Protein AF-A0A2P4P1C6-F1 (afdb_monomer)

pLDDT: mean 88.28, std 13.47, range [25.55, 98.44]

Nearest PDB structures (foldseek):
  7ukz-assembly1_A  TM=7.924E-01  e=8.702E-09  Homo sapiens
  4i5m-assembly1_A  TM=7.969E-01  e=3.117E-07  Homo sapiens
  7ukz-assembly6_F  TM=7.467E-01  e=5.208E-08  Homo sapiens
  2owb-assembly1_A  TM=7.518E-01  e=1.524E-07  Homo sapiens
  5xqx-assembly1_A  TM=7.537E-01  e=1.384E-06  Homo sapiens

Radius of gyration: 19.71 Å; Cα contacts (8 Å, |Δi|>4): 456; chains: 1; bounding box: 53×49×55 Å

Mean predicted aligned error: 6.24 Å

Foldseek 3Di:
DDDPPDPDLLRCQLVVDDDWDQDPPPRDTASRPADRLVLQLVQVVVCLVVDDQVDPLQSVLLNVLSNSFRFQQLRADAQECVQWAPWAFDDDDDPKTKIKTKRAFAGFDHQDSVVSDTHHPGIDMWMKIWQDPPVPDDPLSVVQQSLQSNQVSSDVLAWGFNYWYADPVPRIIITITHDFDDFQVVVCVVCVPPDDPVNVVQLVVSVVSQQVSLVVVQKDQLADDRRQFTDDPHTHGYDSSVIDHNPDQDPDRDYDVVPDDPCVVVSND

InterPro domains:
  IPR000719 Protein kinase domain [PF00069] (124-267)
  IPR000719 Protein kinase domain [PS50011] (84-269)
  IPR000719 Protein kinase domain [SM00220] (84-269)
  IPR011009 Protein kinase-like domain superfamily [SSF56112] (75-268)

Secondary structure (DSSP, 8-state):
-PPP-PPPHHHHHHTT-S--EE-TTT--EE--SSS-HHHHHHHHHHHTTS---S-HHHHHHHHHHHHT--SGGG--EE--GGGEEEEEEEEEETTEEEEEEEESS--EEEEETTTTEEEE--SEEEEEEE----TTS-THHHHHHHHHHHHTTT-TTBPPEEEEEE-TTT--EEEEEE--SEEHHHHHHHHTTT--HHHHHHHHHHHHHHHHHHHHTTEE-S---TTSEEESSSEEE---TT-EETTS--SS--S-GGGS-HHHHTT--

Organism: Rhizophagus irregularis (strain DAOM 181602 / DAOM 197198 / MUCL 43194) (NCBI:txid747089)

Sequence (269 aa):
MTKPLGLTCFCKVTFNKGTKRICENCNQECLATTYCEICVRNYLKAKFSNWTSGNVIIDNLIQECQMKTIVPYLIPEWISYNNLQNIKYLTKGGFSEIYTADWTNGNFIEWDSEGQQLKRFGSHYVVLKRLENVENANQNWIEEAKSHLNISNKWTEIVQCYGITQNPSNGDYMLVMNKLDIDLRKYLQQNHNQLTWKERIQITVYIIEALSSIHNENAIHRDLHSGNILFKTRFSISDLGFCGPADKPLKSIYGNLPYIAPEVIVGKE

Solvent-accessible surface area (backbone atoms only — not comparable to full-atom values): 15270 Å² total; per-residue (Å²): 136,83,75,80,81,69,75,50,54,64,56,19,48,75,67,76,45,79,77,65,43,72,36,91,88,76,72,43,77,28,50,38,79,87,48,47,47,63,60,53,35,52,53,51,61,75,43,56,87,77,59,77,81,89,40,70,70,60,43,51,52,41,51,56,43,36,69,64,38,63,51,51,62,38,45,43,39,81,44,62,50,88,44,49,38,83,72,39,84,71,51,72,56,93,85,28,49,32,28,36,28,38,29,53,56,44,55,40,57,42,64,40,78,88,78,70,40,76,40,58,70,32,66,43,68,31,28,33,40,40,42,63,76,58,93,85,64,76,71,58,51,57,46,21,50,49,42,35,45,55,48,19,32,72,34,83,35,26,55,40,32,52,26,40,30,47,44,87,90,78,65,43,41,25,41,35,25,67,61,65,75,45,32,45,51,58,50,46,69,76,36,61,95,72,64,48,71,67,56,55,51,50,54,51,49,36,53,50,53,26,51,51,54,43,44,74,70,49,30,39,52,64,49,79,47,48,79,33,28,34,28,76,92,57,58,23,43,44,74,39,71,62,34,39,56,69,86,61,79,74,95,63,90,70,55,57,73,97,67,56,55,70,51,56,78,71,68,70,117

Structure (mmCIF, N/CA/C/O backbone):
data_AF-A0A2P4P1C6-F1
#
_entry.id   AF-A0A2P4P1C6-F1
#
loop_
_atom_site.group_PDB
_atom_site.id
_atom_site.type_symbol
_atom_site.label_atom_id
_atom_site.label_alt_id
_atom_site.label_comp_id
_atom_site.label_asym_id
_atom_site.label_entity_id
_atom_site.label_seq_id
_atom_site.pdbx_PDB_ins_code
_atom_site.Cartn_x
_atom_site.Cartn_y
_atom_site.Cartn_z
_atom_site.occupancy
_atom_site.B_iso_or_equiv
_atom_site.auth_seq_id
_atom_site.auth_comp_id
_atom_site.auth_asym_id
_atom_site.auth_atom_id
_atom_site.pdbx_PDB_model_num
ATOM 1 N N . MET A 1 1 ? 25.733 26.441 9.808 1.00 31.39 1 MET A N 1
ATOM 2 C CA . MET A 1 1 ? 24.989 26.662 8.549 1.00 31.39 1 MET A CA 1
ATOM 3 C C . MET A 1 1 ? 24.705 25.309 7.920 1.00 31.39 1 MET A C 1
ATOM 5 O O . MET A 1 1 ? 25.575 24.732 7.281 1.00 31.39 1 MET A O 1
ATOM 9 N N . THR A 1 2 ? 23.533 24.747 8.189 1.00 30.84 2 THR A N 1
ATOM 10 C CA . THR A 1 2 ? 23.059 23.510 7.563 1.00 30.84 2 THR A CA 1
ATOM 11 C C . THR A 1 2 ? 22.609 23.831 6.138 1.00 30.84 2 THR A C 1
ATOM 13 O O . THR A 1 2 ? 21.755 24.689 5.928 1.00 30.84 2 THR A O 1
ATOM 16 N N . LYS A 1 3 ? 23.238 23.189 5.146 1.00 25.55 3 LYS A N 1
ATOM 17 C CA . LYS A 1 3 ? 22.810 23.243 3.740 1.00 25.55 3 LYS A CA 1
ATOM 18 C C . LYS A 1 3 ? 21.346 22.778 3.638 1.00 25.55 3 LYS A C 1
ATOM 20 O O . LYS A 1 3 ? 20.970 21.873 4.386 1.00 25.55 3 LYS A O 1
ATOM 25 N N . PRO A 1 4 ? 20.530 23.358 2.739 1.00 35.62 4 PRO A N 1
ATOM 26 C CA . PRO A 1 4 ? 19.144 22.940 2.572 1.00 35.62 4 PRO A CA 1
ATOM 27 C C . PRO A 1 4 ? 19.117 21.453 2.207 1.00 35.62 4 PRO A C 1
ATOM 29 O O . PRO A 1 4 ? 19.830 21.028 1.294 1.00 35.62 4 PRO A O 1
ATOM 32 N N . LEU A 1 5 ? 18.339 20.664 2.956 1.00 36.28 5 LEU A N 1
ATOM 33 C CA . LEU A 1 5 ? 18.081 19.264 2.638 1.00 36.28 5 LEU A CA 1
ATOM 34 C C . LEU A 1 5 ? 17.570 19.197 1.198 1.00 36.28 5 LEU A C 1
ATOM 36 O O . LEU A 1 5 ? 16.476 19.671 0.894 1.00 36.28 5 LEU A O 1
ATOM 40 N N . GLY A 1 6 ? 18.385 18.644 0.300 1.00 37.53 6 GLY A N 1
ATOM 41 C CA . GLY A 1 6 ? 17.933 18.305 -1.039 1.00 37.53 6 GLY A CA 1
ATOM 42 C C . GLY A 1 6 ? 16.703 17.409 -0.933 1.00 37.53 6 GLY A C 1
ATOM 43 O O . GLY A 1 6 ? 16.668 16.516 -0.085 1.00 37.53 6 GLY A O 1
ATOM 44 N N . LEU A 1 7 ? 15.694 17.651 -1.778 1.00 50.75 7 LEU A N 1
ATOM 45 C CA . LEU A 1 7 ? 14.554 16.744 -1.891 1.00 50.75 7 LEU A CA 1
ATOM 46 C C . LEU A 1 7 ? 15.092 15.321 -2.076 1.00 50.75 7 LEU A C 1
ATOM 48 O O . LEU A 1 7 ? 15.893 15.066 -2.986 1.00 50.75 7 LEU A O 1
ATOM 52 N N . THR A 1 8 ? 14.663 14.411 -1.203 1.00 63.22 8 THR A N 1
ATOM 53 C CA . THR A 1 8 ? 14.950 12.983 -1.338 1.00 63.22 8 THR A CA 1
ATOM 54 C C . THR A 1 8 ? 14.488 12.510 -2.722 1.00 63.22 8 THR A C 1
ATOM 56 O O . THR A 1 8 ? 13.577 13.088 -3.320 1.00 63.22 8 THR A O 1
ATOM 59 N N . CYS A 1 9 ? 15.134 11.472 -3.267 1.00 66.25 9 CYS A N 1
ATOM 60 C CA . CYS A 1 9 ? 14.821 10.918 -4.595 1.00 66.25 9 CYS A CA 1
ATOM 61 C C . CYS A 1 9 ? 13.310 10.665 -4.776 1.00 66.25 9 CYS A C 1
ATOM 63 O O . CYS A 1 9 ? 12.751 10.976 -5.824 1.00 66.25 9 CYS A O 1
ATOM 65 N N . PHE A 1 10 ? 12.649 10.205 -3.708 1.00 76.19 10 PHE A N 1
ATOM 66 C CA . PHE A 1 10 ? 11.201 10.038 -3.631 1.00 76.19 10 PHE A CA 1
ATOM 67 C C . PHE A 1 10 ? 10.442 11.347 -3.904 1.00 76.19 10 PHE A C 1
ATOM 69 O O . PHE A 1 10 ? 9.701 11.425 -4.879 1.00 76.19 10 PHE A O 1
ATOM 76 N N . CYS A 1 11 ? 10.693 12.411 -3.132 1.00 77.81 11 CYS A N 1
ATOM 77 C CA . CYS A 1 11 ? 9.985 13.685 -3.293 1.00 77.81 11 CYS A CA 1
ATOM 78 C C . CYS A 1 11 ? 10.174 14.302 -4.690 1.00 77.81 11 CYS A C 1
ATOM 80 O O . CYS A 1 11 ? 9.257 14.940 -5.205 1.00 77.81 11 CYS A O 1
ATOM 82 N N . LYS A 1 12 ? 11.338 14.111 -5.328 1.00 83.62 12 LYS A N 1
ATOM 83 C CA . LYS A 1 12 ? 11.577 14.624 -6.687 1.00 83.62 12 LYS A CA 1
ATOM 84 C C . LYS A 1 12 ? 10.606 14.034 -7.703 1.00 83.62 12 LYS A C 1
ATOM 86 O O . LYS A 1 12 ? 9.985 14.779 -8.458 1.00 83.62 12 LYS A O 1
ATOM 91 N N . VAL A 1 13 ? 10.475 12.708 -7.702 1.00 86.12 13 VAL A N 1
ATOM 92 C CA . VAL A 1 13 ? 9.616 11.985 -8.646 1.00 86.12 13 VAL A CA 1
ATOM 93 C C . VAL A 1 13 ? 8.142 12.217 -8.302 1.00 86.12 13 VAL A C 1
ATOM 95 O O . VAL A 1 13 ? 7.366 12.534 -9.199 1.00 86.12 13 VAL A O 1
ATOM 98 N N . THR A 1 14 ? 7.765 12.166 -7.017 1.00 85.88 14 THR A N 1
ATOM 99 C CA . THR A 1 14 ? 6.374 12.369 -6.567 1.00 85.88 14 THR A CA 1
ATOM 100 C C . THR A 1 14 ? 5.820 13.738 -6.963 1.00 85.88 14 THR A C 1
ATOM 102 O O . THR A 1 14 ? 4.690 13.830 -7.436 1.00 85.88 14 THR A O 1
ATOM 105 N N . PHE A 1 15 ? 6.608 14.806 -6.803 1.00 87.12 15 PHE A N 1
ATOM 106 C CA . PHE A 1 15 ? 6.169 16.174 -7.105 1.00 87.12 15 PHE A CA 1
ATOM 107 C C . PHE A 1 15 ? 6.596 16.671 -8.488 1.00 87.12 15 PHE A C 1
ATOM 109 O O . PHE A 1 15 ? 6.361 17.839 -8.797 1.00 87.12 15 PHE A O 1
ATOM 116 N N . ASN A 1 16 ? 7.235 15.821 -9.302 1.00 88.38 16 ASN A N 1
ATOM 117 C CA . ASN A 1 16 ? 7.819 16.188 -10.595 1.00 88.38 16 ASN A CA 1
ATOM 118 C C . ASN A 1 16 ? 8.708 17.452 -10.501 1.00 88.38 16 ASN A C 1
ATOM 120 O O . ASN A 1 16 ? 8.597 18.381 -11.303 1.00 88.38 16 ASN A O 1
ATOM 124 N N . LYS A 1 17 ? 9.553 17.524 -9.461 1.00 89.12 17 LYS A N 1
ATOM 125 C CA . LYS A 1 17 ? 10.388 18.692 -9.128 1.00 89.12 17 LYS A CA 1
ATOM 126 C C . LYS A 1 17 ? 11.860 18.314 -9.009 1.00 89.12 17 LYS A C 1
ATOM 128 O O . LYS A 1 17 ? 12.216 17.335 -8.359 1.00 89.12 17 LYS A O 1
ATOM 133 N N . GLY A 1 18 ? 12.726 19.169 -9.546 1.00 89.00 18 GLY A N 1
ATOM 134 C CA . GLY A 1 18 ? 14.181 19.043 -9.456 1.00 89.00 18 GLY A CA 1
ATOM 135 C C . GLY A 1 18 ? 14.853 18.841 -10.813 1.00 89.00 18 GLY A C 1
ATOM 136 O O . GLY A 1 18 ? 14.207 18.855 -11.857 1.00 89.00 18 GLY A O 1
ATOM 137 N N . THR A 1 19 ? 16.175 18.687 -10.787 1.00 90.62 19 THR A N 1
ATOM 138 C CA . THR A 1 19 ? 16.989 18.491 -11.991 1.00 90.62 19 THR A CA 1
ATOM 139 C C . THR A 1 19 ? 16.798 17.084 -12.543 1.00 90.62 19 THR A C 1
ATOM 141 O O . THR A 1 19 ? 17.032 16.105 -11.830 1.00 90.62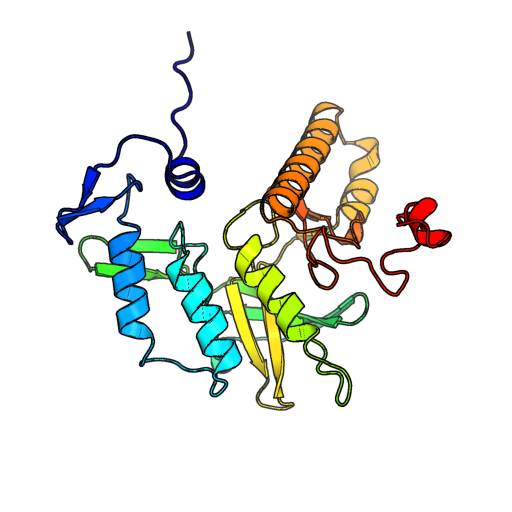 19 THR A O 1
ATOM 144 N N . LYS A 1 20 ? 16.401 16.998 -13.813 1.00 93.69 20 LYS A N 1
ATOM 145 C CA . LYS A 1 20 ? 16.373 15.750 -14.577 1.00 93.69 20 LYS A CA 1
ATOM 146 C C . LYS A 1 20 ? 17.780 15.367 -15.036 1.00 93.69 20 LYS A C 1
ATOM 148 O O . LYS A 1 20 ? 18.642 16.229 -15.197 1.00 93.69 20 LYS A O 1
ATOM 153 N N . ARG A 1 21 ? 17.999 14.080 -15.282 1.00 94.19 21 ARG A N 1
ATOM 154 C CA . ARG A 1 21 ? 19.220 13.535 -15.893 1.00 94.19 21 ARG A CA 1
ATOM 155 C C . ARG A 1 21 ? 18.854 12.637 -17.067 1.00 94.19 21 ARG A C 1
ATOM 157 O O . ARG A 1 21 ? 17.750 12.106 -17.098 1.00 94.19 21 ARG A O 1
ATOM 164 N N . ILE A 1 22 ? 19.783 12.417 -17.987 1.00 96.62 22 ILE A N 1
ATOM 165 C CA . ILE A 1 22 ? 19.611 11.404 -19.031 1.00 96.62 22 ILE A CA 1
ATOM 166 C C . ILE A 1 22 ? 19.976 10.039 -18.449 1.00 96.62 22 ILE A C 1
ATOM 168 O O . ILE A 1 22 ? 21.016 9.884 -17.807 1.00 96.62 22 ILE A O 1
ATOM 172 N N . CYS A 1 23 ? 19.099 9.055 -18.617 1.00 95.12 23 CYS A N 1
ATOM 173 C CA . CYS A 1 23 ? 19.397 7.680 -18.251 1.00 95.12 23 CYS A CA 1
ATOM 174 C C . CYS A 1 23 ? 20.270 7.021 -19.322 1.00 95.12 23 CYS A C 1
ATOM 176 O O . CYS A 1 23 ? 19.885 6.987 -20.482 1.00 95.12 23 CYS A O 1
ATOM 178 N N . GLU A 1 24 ? 21.385 6.421 -18.918 1.00 93.88 24 GLU A N 1
ATOM 179 C CA . GLU A 1 24 ? 22.325 5.734 -19.819 1.00 93.88 24 GLU A CA 1
ATOM 180 C C . GLU A 1 24 ? 21.737 4.474 -20.479 1.00 93.88 24 GLU A C 1
ATOM 182 O O . GLU A 1 24 ? 22.186 4.065 -21.542 1.00 93.88 24 GLU A O 1
ATOM 187 N N . ASN A 1 25 ? 20.704 3.872 -19.877 1.00 94.06 25 ASN A N 1
ATOM 188 C CA . ASN A 1 25 ? 20.100 2.635 -20.379 1.00 94.06 25 ASN A CA 1
ATOM 189 C C . ASN A 1 25 ? 19.010 2.878 -21.428 1.00 94.06 25 ASN A C 1
ATOM 191 O O . ASN A 1 25 ? 18.879 2.110 -22.375 1.00 94.06 25 ASN A O 1
ATOM 195 N N . CYS A 1 26 ? 18.188 3.917 -21.248 1.00 95.12 26 CYS A N 1
ATOM 196 C CA . CYS A 1 26 ? 17.055 4.191 -22.138 1.00 95.12 26 CYS A CA 1
ATOM 197 C C . CYS A 1 26 ? 17.164 5.515 -22.901 1.00 95.12 26 CYS A C 1
ATOM 199 O O . CYS A 1 26 ? 16.299 5.797 -23.726 1.00 95.12 26 CYS A O 1
ATOM 201 N N . ASN A 1 27 ? 18.194 6.324 -22.632 1.00 95.81 27 ASN A N 1
ATOM 202 C CA . ASN A 1 27 ? 18.429 7.648 -23.215 1.00 95.81 27 ASN A CA 1
ATOM 203 C C . ASN A 1 27 ? 17.269 8.644 -23.034 1.00 95.81 27 ASN A C 1
ATOM 205 O O . ASN A 1 27 ? 17.154 9.610 -23.785 1.00 95.81 27 ASN A O 1
ATOM 209 N N . GLN A 1 28 ? 16.413 8.432 -22.030 1.00 96.31 28 GLN A N 1
ATOM 210 C CA . GLN A 1 28 ? 15.318 9.341 -21.686 1.00 96.31 28 GLN A CA 1
ATOM 211 C C . GLN A 1 28 ? 15.657 10.167 -20.445 1.00 96.31 28 GLN A C 1
ATOM 213 O O . GLN A 1 28 ? 16.433 9.740 -19.585 1.00 96.31 28 GLN A O 1
ATOM 218 N N . GLU A 1 29 ? 15.049 11.349 -20.344 1.00 95.88 29 GLU A N 1
ATOM 219 C CA . GLU A 1 29 ? 15.135 12.173 -19.143 1.00 95.88 29 GLU A CA 1
ATOM 220 C C . GLU A 1 29 ? 14.383 11.526 -17.977 1.00 95.88 29 GLU A C 1
ATOM 222 O O . GLU A 1 29 ? 13.185 11.273 -18.076 1.00 95.88 29 GLU A O 1
ATOM 227 N N . CYS A 1 30 ? 15.056 11.334 -16.848 1.00 93.50 30 CYS A N 1
ATOM 228 C CA . CYS A 1 30 ? 14.458 10.819 -15.623 1.00 93.50 30 CYS A CA 1
ATOM 229 C C . CYS A 1 30 ? 14.798 11.701 -14.412 1.00 93.50 30 CYS A C 1
ATOM 231 O O . CYS A 1 30 ? 15.819 12.396 -14.382 1.00 93.50 30 CYS A O 1
ATOM 233 N N . LEU A 1 31 ? 13.918 11.704 -13.412 1.00 93.69 31 LEU A N 1
ATOM 234 C CA . LEU A 1 31 ? 14.057 12.480 -12.176 1.00 93.69 31 LEU A CA 1
ATOM 235 C C . LEU A 1 31 ? 14.735 11.690 -11.059 1.00 93.69 31 LEU A C 1
ATOM 237 O O . LEU A 1 31 ? 15.382 12.288 -10.192 1.00 93.69 31 LEU A O 1
ATOM 241 N N . ALA A 1 32 ? 14.583 10.364 -11.052 1.00 90.38 32 ALA A N 1
ATOM 242 C CA . ALA A 1 32 ? 15.185 9.539 -10.023 1.00 90.38 32 ALA A CA 1
ATOM 243 C C . ALA A 1 32 ? 16.718 9.586 -10.112 1.00 90.38 32 ALA A C 1
ATOM 245 O O . ALA A 1 32 ? 17.320 9.397 -11.172 1.00 90.38 32 ALA A O 1
ATOM 246 N N . THR A 1 33 ? 17.373 9.833 -8.975 1.00 87.50 33 THR A N 1
ATOM 247 C CA . THR A 1 33 ? 18.838 9.929 -8.903 1.00 87.50 33 THR A CA 1
ATOM 248 C C . THR A 1 33 ? 19.501 8.549 -8.991 1.00 87.50 33 THR A C 1
ATOM 250 O O . THR A 1 33 ? 20.506 8.406 -9.674 1.00 87.50 33 THR A O 1
ATOM 253 N N . THR A 1 34 ? 18.954 7.541 -8.300 1.00 87.31 34 THR A N 1
ATOM 254 C CA . THR A 1 34 ? 19.606 6.232 -8.072 1.00 87.31 34 THR A CA 1
ATOM 255 C C . THR A 1 34 ? 19.091 5.096 -8.958 1.00 87.31 34 THR A C 1
ATOM 257 O O . THR A 1 34 ? 19.681 4.025 -8.990 1.00 87.31 34 THR A O 1
ATOM 260 N N . TYR A 1 35 ? 17.994 5.312 -9.677 1.00 91.75 35 TYR A N 1
ATOM 261 C CA . TYR A 1 35 ? 17.433 4.396 -10.673 1.00 91.75 35 TYR A CA 1
ATOM 262 C C . TYR A 1 35 ? 16.770 5.229 -11.772 1.00 91.75 35 TYR A C 1
ATOM 264 O O . TYR A 1 35 ? 16.815 6.459 -11.721 1.00 91.75 35 TYR A O 1
ATOM 272 N N . CYS A 1 36 ? 16.180 4.587 -12.777 1.00 93.69 36 CYS A N 1
ATOM 273 C CA . CYS A 1 36 ? 15.380 5.262 -13.792 1.00 93.69 36 CYS A CA 1
ATOM 274 C C . CYS A 1 36 ? 13.929 4.791 -13.696 1.00 93.69 36 CYS A C 1
ATOM 276 O O . CYS A 1 36 ? 13.636 3.632 -13.994 1.00 93.69 36 CYS A O 1
ATOM 278 N N . GLU A 1 37 ? 13.015 5.681 -13.306 1.00 93.88 37 GLU A N 1
ATOM 279 C CA . GLU A 1 37 ? 11.585 5.372 -13.212 1.00 93.88 37 GLU A CA 1
ATOM 280 C C . GLU A 1 37 ? 10.989 4.945 -14.564 1.00 93.88 37 GLU A C 1
ATOM 282 O O . GLU A 1 37 ? 10.050 4.154 -14.611 1.00 93.88 37 GLU A O 1
ATOM 287 N N . ILE A 1 38 ? 11.579 5.397 -15.674 1.00 94.75 38 ILE A N 1
ATOM 288 C CA . ILE A 1 38 ? 11.179 5.005 -17.028 1.00 94.75 38 ILE A CA 1
ATOM 289 C C . ILE A 1 38 ? 11.610 3.566 -17.328 1.00 94.75 38 ILE A C 1
ATOM 291 O O . ILE A 1 38 ? 10.788 2.780 -17.796 1.00 94.75 38 ILE A O 1
ATOM 295 N N . CYS A 1 39 ? 12.859 3.184 -17.028 1.00 96.25 39 CYS A N 1
ATOM 296 C CA . CYS A 1 39 ? 13.311 1.798 -17.204 1.00 96.25 39 CYS A CA 1
ATOM 297 C C . CYS A 1 39 ? 12.470 0.827 -16.371 1.00 96.25 39 CYS A C 1
ATOM 299 O O . CYS A 1 39 ? 12.062 -0.211 -16.883 1.00 96.25 39 CYS A O 1
ATOM 301 N N . VAL A 1 40 ? 12.145 1.198 -15.128 1.00 96.69 40 VAL A N 1
ATOM 302 C CA . VAL A 1 40 ? 11.267 0.404 -14.256 1.00 96.69 40 VAL A CA 1
ATOM 303 C C . VAL A 1 40 ? 9.891 0.201 -14.898 1.00 96.69 40 VAL A C 1
ATOM 305 O O . VAL A 1 40 ? 9.427 -0.931 -15.003 1.00 96.69 40 VAL A O 1
ATOM 308 N N . ARG A 1 41 ? 9.243 1.266 -15.388 1.00 96.19 41 ARG A N 1
ATOM 309 C CA . ARG A 1 41 ? 7.933 1.157 -16.058 1.00 96.19 41 ARG A CA 1
ATOM 310 C C . ARG A 1 41 ? 8.003 0.338 -17.346 1.00 96.19 41 ARG A C 1
ATOM 312 O O . ARG A 1 41 ? 7.108 -0.463 -17.600 1.00 96.19 41 ARG A O 1
ATOM 319 N N . ASN A 1 42 ? 9.066 0.489 -18.135 1.00 96.19 42 ASN A N 1
ATOM 320 C CA . ASN A 1 42 ? 9.276 -0.305 -19.347 1.00 96.19 42 ASN A CA 1
ATOM 321 C C . ASN A 1 42 ? 9.461 -1.794 -19.024 1.00 96.19 42 ASN A C 1
ATOM 323 O O . ASN A 1 42 ? 8.865 -2.638 -19.693 1.00 96.19 42 ASN A O 1
ATOM 327 N N . TYR A 1 43 ? 10.225 -2.110 -17.974 1.00 96.44 43 TYR A N 1
ATOM 328 C CA . TYR A 1 43 ? 10.365 -3.471 -17.464 1.00 96.44 43 TYR A CA 1
ATOM 329 C C . TYR A 1 43 ? 9.006 -4.051 -17.065 1.00 96.44 43 TYR A C 1
ATOM 331 O O . TYR A 1 43 ? 8.655 -5.139 -17.514 1.00 96.44 43 TYR A O 1
ATOM 339 N N . LEU A 1 44 ? 8.214 -3.313 -16.279 1.00 96.81 44 LEU A N 1
ATOM 340 C CA . LEU A 1 44 ? 6.881 -3.751 -15.856 1.00 96.81 44 LEU A CA 1
ATOM 341 C C . LEU A 1 44 ? 5.969 -3.994 -17.062 1.00 96.81 44 LEU A C 1
ATOM 343 O O . LEU A 1 44 ? 5.388 -5.071 -17.175 1.00 96.81 44 LEU A O 1
ATOM 347 N N . LYS A 1 45 ? 5.926 -3.054 -18.012 1.00 96.31 45 LYS A N 1
ATOM 348 C CA . LYS A 1 45 ? 5.123 -3.159 -19.237 1.00 96.31 45 LYS A CA 1
ATOM 349 C C . LYS A 1 45 ? 5.467 -4.404 -20.057 1.00 96.31 45 LYS A C 1
ATOM 351 O O . LYS A 1 45 ? 4.569 -5.080 -20.549 1.00 96.31 45 LYS A O 1
ATOM 356 N N . ALA A 1 46 ? 6.750 -4.754 -20.159 1.00 95.69 46 ALA A N 1
ATOM 357 C CA . ALA A 1 46 ? 7.194 -5.975 -20.835 1.00 95.69 46 ALA A CA 1
ATOM 358 C C . ALA A 1 46 ? 6.783 -7.269 -20.101 1.00 95.69 46 ALA A C 1
ATOM 360 O O . ALA A 1 46 ? 6.841 -8.353 -20.679 1.00 95.69 46 ALA A O 1
ATOM 361 N N . LYS A 1 47 ? 6.381 -7.180 -18.827 1.00 94.25 47 LYS A N 1
ATOM 362 C CA . LYS A 1 47 ? 5.911 -8.310 -18.018 1.00 94.25 47 LYS A CA 1
ATOM 363 C C . LYS A 1 47 ? 4.388 -8.421 -17.944 1.00 94.25 47 LYS A C 1
ATOM 365 O O . LYS A 1 47 ? 3.925 -9.424 -17.409 1.00 94.25 47 LYS A O 1
ATOM 370 N N . PHE A 1 48 ? 3.618 -7.475 -18.491 1.00 94.12 48 PHE A N 1
ATOM 371 C CA . PHE A 1 48 ? 2.147 -7.497 -18.416 1.00 94.12 48 PHE A CA 1
ATOM 372 C C . PHE A 1 48 ? 1.527 -8.759 -19.028 1.00 94.12 48 PHE A C 1
ATOM 374 O O . PHE A 1 48 ? 0.501 -9.218 -18.552 1.00 94.12 48 PHE A O 1
ATOM 381 N N . SER A 1 49 ? 2.158 -9.362 -20.039 1.00 90.00 49 SER A N 1
ATOM 382 C CA . SER A 1 49 ? 1.696 -10.625 -20.633 1.00 90.00 49 SER A CA 1
ATOM 383 C C . SER A 1 49 ? 2.071 -11.875 -19.829 1.00 90.00 49 SER A C 1
ATOM 385 O O . SER A 1 49 ? 1.586 -12.958 -20.137 1.00 90.00 49 SER A O 1
ATOM 387 N N . ASN A 1 50 ? 2.969 -11.762 -18.844 1.00 88.56 50 ASN A N 1
ATOM 388 C CA . ASN A 1 50 ? 3.548 -12.917 -18.144 1.00 88.56 50 ASN A CA 1
ATOM 389 C C . ASN A 1 50 ? 2.774 -13.314 -16.883 1.00 88.56 50 ASN A C 1
ATOM 391 O O . ASN A 1 50 ? 3.058 -14.356 -16.297 1.00 88.56 50 ASN A O 1
ATOM 395 N N . TRP A 1 51 ? 1.834 -12.485 -16.439 1.00 87.75 51 TRP A N 1
ATOM 396 C CA . TRP A 1 51 ? 0.944 -12.785 -15.329 1.00 87.75 51 TRP A CA 1
ATOM 397 C C . TRP A 1 51 ? -0.431 -12.179 -15.608 1.00 87.75 51 TRP A C 1
ATOM 399 O O . TRP A 1 51 ? -0.546 -11.160 -16.280 1.00 87.75 51 TRP A O 1
ATOM 409 N N . THR A 1 52 ? -1.476 -12.812 -15.091 1.00 90.69 52 THR A N 1
ATOM 410 C CA . THR A 1 52 ? -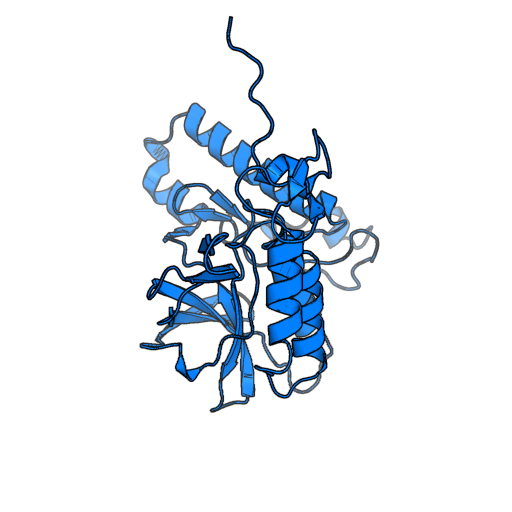2.853 -12.309 -15.137 1.00 90.69 52 THR A CA 1
ATOM 411 C C . THR A 1 52 ? -3.598 -12.850 -13.925 1.00 90.69 52 THR A C 1
ATOM 413 O O . THR A 1 52 ? -3.319 -13.959 -13.457 1.00 90.69 52 THR A O 1
ATOM 416 N N . SER A 1 53 ? -4.535 -12.062 -13.407 1.00 91.50 53 SER A N 1
ATOM 417 C CA . SER A 1 53 ? -5.505 -12.511 -12.409 1.00 91.50 53 SER A CA 1
ATOM 418 C C . SER A 1 53 ? -6.650 -13.332 -13.008 1.00 91.50 53 SER A C 1
ATOM 420 O O . SER A 1 53 ? -7.473 -13.863 -12.269 1.00 91.50 53 SER A O 1
ATOM 422 N N . GLY A 1 54 ? -6.750 -13.403 -14.340 1.00 91.50 54 GLY A N 1
ATOM 423 C CA . GLY A 1 54 ? -7.935 -13.895 -15.043 1.00 91.50 54 GLY A CA 1
ATOM 424 C C . GLY A 1 54 ? -9.106 -12.902 -15.035 1.00 91.50 54 GLY A C 1
ATOM 425 O O . GLY A 1 54 ? -10.149 -13.189 -15.619 1.00 91.50 54 GLY A O 1
ATOM 426 N N . ASN A 1 55 ? -8.949 -11.729 -14.409 1.00 91.56 55 ASN A N 1
ATOM 427 C CA . ASN A 1 55 ? -9.951 -10.672 -14.346 1.00 91.56 55 ASN A CA 1
ATOM 428 C C . ASN A 1 55 ? -9.401 -9.376 -14.959 1.00 91.56 55 ASN A C 1
ATOM 430 O O . ASN A 1 55 ? -8.560 -8.694 -14.373 1.00 91.56 55 ASN A O 1
ATOM 434 N N . VAL A 1 56 ? -9.940 -8.998 -16.121 1.00 92.62 56 VAL A N 1
ATOM 435 C CA . VAL A 1 56 ? -9.493 -7.821 -16.883 1.00 92.62 56 VAL A CA 1
ATOM 436 C C . VAL A 1 56 ? -9.582 -6.512 -16.090 1.00 92.62 56 VAL A C 1
ATOM 438 O O . VAL A 1 56 ? -8.753 -5.629 -16.276 1.00 92.62 56 VAL A O 1
ATOM 441 N N . ILE A 1 57 ? -10.550 -6.377 -15.177 1.00 91.38 57 ILE A N 1
ATOM 442 C CA . ILE A 1 57 ? -10.707 -5.165 -14.360 1.00 91.38 57 ILE A CA 1
ATOM 443 C C . ILE A 1 57 ? -9.540 -5.042 -13.375 1.00 91.38 57 ILE A C 1
ATOM 445 O O . ILE A 1 57 ? -8.993 -3.955 -13.196 1.00 91.38 57 ILE A O 1
ATOM 449 N N . ILE A 1 58 ? -9.143 -6.158 -12.762 1.00 92.19 58 ILE A N 1
ATOM 450 C CA . ILE A 1 58 ? -8.044 -6.206 -11.792 1.00 92.19 58 ILE A CA 1
ATOM 451 C C . ILE A 1 58 ? -6.698 -6.052 -12.486 1.00 92.19 58 ILE A C 1
ATOM 453 O O . ILE A 1 58 ? -5.860 -5.278 -12.023 1.00 92.19 58 ILE A O 1
ATOM 457 N N . ASP A 1 59 ? -6.519 -6.718 -13.623 1.00 94.88 59 ASP A N 1
ATOM 458 C CA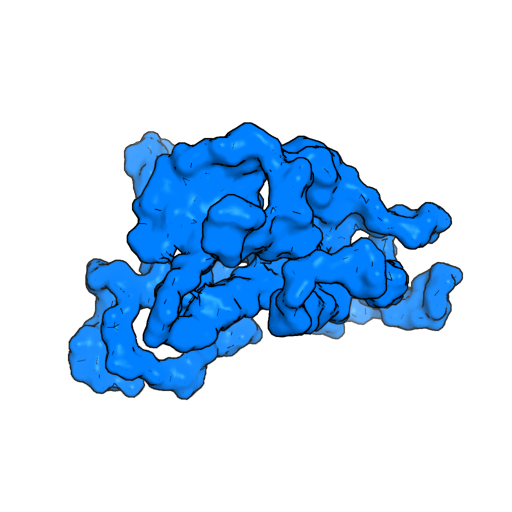 . ASP A 1 59 ? -5.304 -6.590 -14.421 1.00 94.88 59 ASP A CA 1
ATOM 459 C C . ASP A 1 59 ? -5.104 -5.139 -14.875 1.00 94.88 59 ASP A C 1
ATOM 461 O O . ASP A 1 59 ? -4.027 -4.581 -14.665 1.00 94.88 59 ASP A O 1
ATOM 465 N N . ASN A 1 60 ? -6.152 -4.491 -15.399 1.00 94.75 60 ASN A N 1
ATOM 466 C CA . ASN A 1 60 ? -6.096 -3.084 -15.797 1.00 94.75 60 ASN A CA 1
ATOM 467 C C . ASN A 1 60 ? -5.772 -2.169 -14.611 1.00 94.75 60 ASN A C 1
ATOM 469 O O . ASN A 1 60 ? -4.903 -1.308 -14.729 1.00 94.75 60 ASN A O 1
ATOM 473 N N . LEU A 1 61 ? -6.415 -2.377 -13.456 1.00 93.62 61 LEU A N 1
ATOM 474 C CA . LEU A 1 61 ? -6.149 -1.589 -12.251 1.00 93.62 61 LEU A CA 1
ATOM 475 C C . LEU A 1 61 ? -4.676 -1.676 -11.828 1.00 93.62 61 LEU A C 1
ATOM 477 O O . LEU A 1 61 ? -4.026 -0.655 -11.606 1.00 93.62 61 LEU A O 1
ATOM 481 N N . ILE A 1 62 ? -4.131 -2.889 -11.737 1.00 95.69 62 ILE A N 1
ATOM 482 C CA . ILE A 1 62 ? -2.740 -3.091 -11.322 1.00 95.69 62 ILE A CA 1
ATOM 483 C C . ILE A 1 62 ? -1.784 -2.488 -12.357 1.00 95.69 62 ILE A C 1
ATOM 485 O O . ILE A 1 62 ? -0.857 -1.776 -11.974 1.00 95.69 62 ILE A O 1
ATOM 489 N N . GLN A 1 63 ? -2.018 -2.709 -13.655 1.00 96.06 63 GLN A N 1
ATOM 490 C CA . GLN A 1 63 ? -1.195 -2.141 -14.728 1.00 96.06 63 GLN A CA 1
ATOM 491 C C . GLN A 1 63 ? -1.200 -0.606 -14.701 1.00 96.06 63 GLN A C 1
ATOM 493 O O . GLN A 1 63 ? -0.139 0.013 -14.801 1.00 96.06 63 GLN A O 1
ATOM 498 N N . GLU A 1 64 ? -2.357 0.028 -14.497 1.00 95.00 64 GLU A N 1
ATOM 499 C CA . GLU A 1 64 ? -2.461 1.483 -14.346 1.00 95.00 64 GLU A CA 1
ATOM 500 C C . GLU A 1 64 ? -1.636 2.001 -13.162 1.00 95.00 64 GLU A C 1
ATOM 502 O O . GLU A 1 64 ? -0.911 2.993 -13.301 1.00 95.00 64 GLU A O 1
ATOM 507 N N . CYS A 1 65 ? -1.702 1.334 -12.006 1.00 94.06 65 CYS A N 1
ATOM 508 C CA . CYS A 1 65 ? -0.896 1.702 -10.843 1.00 94.06 65 CYS A CA 1
ATOM 509 C C . CYS A 1 65 ? 0.606 1.494 -11.105 1.00 94.06 65 CYS A C 1
ATOM 511 O O . CYS A 1 65 ? 1.416 2.364 -10.783 1.00 94.06 65 CYS A O 1
ATOM 513 N N . GLN A 1 66 ? 0.988 0.391 -11.755 1.00 95.62 66 GLN A N 1
ATOM 514 C CA . GLN A 1 66 ? 2.374 0.108 -12.141 1.00 95.62 66 GLN A CA 1
ATOM 515 C C . GLN A 1 66 ? 2.941 1.176 -13.088 1.00 95.62 66 GLN A C 1
ATOM 517 O O . GLN A 1 66 ? 4.088 1.592 -12.929 1.00 95.62 66 GLN A O 1
ATOM 522 N N . MET A 1 67 ? 2.135 1.700 -14.017 1.00 94.81 67 MET A N 1
ATOM 523 C CA . MET A 1 67 ? 2.554 2.780 -14.919 1.00 94.81 67 MET A CA 1
ATOM 524 C C . MET A 1 67 ? 2.732 4.134 -14.221 1.00 94.81 67 MET A C 1
ATOM 526 O O . MET A 1 67 ? 3.470 4.987 -14.717 1.00 94.81 67 MET A O 1
ATOM 530 N N . LYS A 1 68 ? 2.102 4.327 -13.060 1.00 91.12 68 LYS A N 1
ATOM 531 C CA . LYS A 1 68 ? 2.259 5.517 -12.211 1.00 91.12 68 LYS A CA 1
ATOM 532 C C . LYS A 1 68 ? 3.339 5.345 -11.145 1.00 91.12 68 LYS A C 1
ATOM 534 O O . LYS A 1 68 ? 3.584 6.289 -10.398 1.00 91.12 68 LYS A O 1
ATOM 539 N N . THR A 1 69 ? 3.994 4.180 -11.075 1.00 88.25 69 THR A N 1
ATOM 540 C CA . THR A 1 69 ? 4.944 3.892 -10.000 1.00 88.25 69 THR A CA 1
ATOM 541 C C . THR A 1 69 ? 6.052 4.934 -9.940 1.00 88.25 69 THR A C 1
ATOM 543 O O . THR A 1 69 ? 6.577 5.396 -10.966 1.00 88.25 69 THR A O 1
ATOM 546 N N . ILE A 1 70 ? 6.370 5.314 -8.709 1.00 87.50 70 ILE A N 1
ATOM 547 C CA . ILE A 1 70 ? 7.393 6.299 -8.399 1.00 87.50 70 ILE A CA 1
ATOM 548 C C . ILE A 1 70 ? 8.679 5.566 -8.059 1.00 87.50 70 ILE A C 1
ATOM 550 O O . ILE A 1 70 ? 9.681 5.849 -8.686 1.00 87.50 70 ILE A O 1
ATOM 554 N N . VAL A 1 71 ? 8.642 4.589 -7.150 1.00 90.81 71 VAL A N 1
ATOM 555 C CA . VAL A 1 71 ? 9.813 3.863 -6.631 1.00 90.81 71 VAL A CA 1
ATOM 556 C C . VAL A 1 71 ? 9.575 2.348 -6.649 1.00 90.81 71 VAL A C 1
ATOM 558 O O . VAL A 1 71 ? 8.432 1.920 -6.483 1.00 90.81 71 VAL A O 1
ATOM 561 N N . PRO A 1 72 ? 10.634 1.519 -6.774 1.00 93.38 72 PRO A N 1
ATOM 562 C CA . PRO A 1 72 ? 10.502 0.062 -6.845 1.00 93.38 72 PRO A CA 1
ATOM 563 C C . PRO A 1 72 ? 9.673 -0.558 -5.718 1.00 93.38 72 PRO A C 1
ATOM 565 O O . PRO A 1 72 ? 8.796 -1.376 -5.971 1.00 93.38 72 PRO A O 1
ATOM 568 N N . TYR A 1 73 ? 9.901 -0.130 -4.477 1.00 92.88 73 TYR A N 1
ATOM 569 C CA . TYR A 1 73 ? 9.235 -0.730 -3.327 1.00 92.88 73 TYR A CA 1
ATOM 570 C C . TYR A 1 73 ? 7.769 -0.362 -3.161 1.00 92.88 73 TYR A C 1
ATOM 572 O O . TYR A 1 73 ? 7.154 -0.932 -2.277 1.00 92.88 73 TYR A O 1
ATOM 580 N N . LEU A 1 74 ? 7.205 0.524 -3.988 1.00 93.38 74 LEU A N 1
ATOM 581 C CA . LEU A 1 74 ? 5.773 0.844 -4.004 1.00 93.38 74 LEU A CA 1
ATOM 582 C C . LEU A 1 74 ? 5.046 0.245 -5.216 1.00 93.38 74 LEU A C 1
ATOM 584 O O . LEU A 1 74 ? 3.908 0.598 -5.481 1.00 93.38 74 LEU A O 1
ATOM 588 N N . ILE A 1 75 ? 5.681 -0.629 -5.996 1.00 95.75 75 ILE A N 1
ATOM 589 C CA . ILE A 1 75 ? 5.030 -1.259 -7.149 1.00 95.75 75 ILE A CA 1
ATOM 590 C C . ILE A 1 75 ? 3.986 -2.270 -6.645 1.00 95.75 75 ILE A C 1
ATOM 592 O O . ILE A 1 75 ? 4.384 -3.247 -6.007 1.00 95.75 75 ILE A O 1
ATOM 596 N N . PRO A 1 76 ? 2.686 -2.092 -6.950 1.00 95.88 76 PRO A N 1
ATOM 597 C CA . PRO A 1 76 ? 1.698 -3.112 -6.650 1.00 95.88 76 PRO A CA 1
ATOM 598 C C . PRO A 1 76 ? 1.736 -4.251 -7.664 1.00 95.88 76 PRO A C 1
ATOM 600 O O . PRO A 1 76 ? 2.100 -4.058 -8.827 1.00 95.88 76 PRO A O 1
ATOM 603 N N . GLU A 1 77 ? 1.304 -5.431 -7.238 1.00 95.81 77 GLU A N 1
ATOM 604 C CA . GLU A 1 77 ? 1.336 -6.644 -8.050 1.00 95.81 77 GLU A CA 1
ATOM 605 C C . GLU A 1 77 ? 0.036 -7.448 -7.943 1.00 95.81 77 GLU A C 1
ATOM 607 O O . GLU A 1 77 ? -0.710 -7.361 -6.966 1.00 95.81 77 GLU A O 1
ATOM 612 N N . TRP A 1 78 ? -0.214 -8.297 -8.938 1.00 96.94 78 TRP A N 1
ATOM 613 C CA . TRP A 1 78 ? -1.049 -9.467 -8.708 1.00 96.94 78 TRP A CA 1
ATOM 614 C C . TRP A 1 78 ? -0.206 -10.507 -7.985 1.00 96.94 78 TRP A C 1
ATOM 616 O O . TRP A 1 78 ? 0.832 -10.948 -8.488 1.00 96.94 78 TRP A O 1
ATOM 626 N N . ILE A 1 79 ? -0.646 -10.902 -6.799 1.00 97.25 79 ILE A N 1
ATOM 627 C CA . ILE A 1 79 ? 0.086 -11.830 -5.950 1.00 97.25 79 ILE A CA 1
ATOM 628 C C . ILE A 1 79 ? -0.622 -13.174 -6.033 1.00 97.25 79 ILE A C 1
ATOM 630 O O . ILE A 1 79 ? -1.699 -13.363 -5.468 1.00 97.25 79 ILE A O 1
ATOM 634 N N . SER A 1 80 ? -0.005 -14.121 -6.743 1.00 96.00 80 SER A N 1
ATOM 635 C CA . SER A 1 80 ? -0.497 -15.500 -6.788 1.00 96.00 80 SER A CA 1
ATOM 636 C C . SER A 1 80 ? -0.672 -16.036 -5.371 1.00 96.00 80 SER A C 1
ATOM 638 O O . SER A 1 80 ? 0.270 -15.998 -4.575 1.00 96.00 80 SER A O 1
ATOM 640 N N . TYR A 1 81 ? -1.862 -16.560 -5.076 1.00 97.00 81 TYR A N 1
ATOM 641 C CA . TYR A 1 81 ? -2.206 -17.090 -3.758 1.00 97.00 81 TYR A CA 1
ATOM 642 C C . TYR A 1 81 ? -1.249 -18.206 -3.312 1.00 97.00 81 TYR A C 1
ATOM 644 O O . TYR A 1 81 ? -0.951 -18.330 -2.132 1.00 97.00 81 TYR A O 1
ATOM 652 N N . ASN A 1 82 ? -0.661 -18.947 -4.258 1.00 96.00 82 ASN A N 1
ATOM 653 C CA . ASN A 1 82 ? 0.328 -19.996 -3.978 1.00 96.00 82 ASN A CA 1
ATOM 654 C C . ASN A 1 82 ? 1.646 -19.464 -3.383 1.00 96.00 82 ASN A C 1
ATOM 656 O O . ASN A 1 82 ? 2.413 -20.233 -2.809 1.00 96.00 82 ASN A O 1
ATOM 660 N N . ASN A 1 83 ? 1.924 -18.162 -3.516 1.00 97.12 83 ASN A N 1
ATOM 661 C CA . ASN A 1 83 ? 3.076 -17.523 -2.877 1.00 97.12 83 ASN A CA 1
ATOM 662 C C . ASN A 1 83 ? 2.785 -17.100 -1.426 1.00 97.12 83 ASN A C 1
ATOM 664 O O . ASN A 1 83 ? 3.679 -16.568 -0.770 1.00 97.12 83 ASN A O 1
ATOM 668 N N . LEU A 1 84 ? 1.553 -17.289 -0.940 1.00 98.38 84 LEU A N 1
ATOM 669 C CA . LEU A 1 84 ? 1.131 -16.978 0.422 1.00 98.38 84 LEU A CA 1
ATOM 670 C C . LEU A 1 84 ? 1.039 -18.277 1.226 1.00 98.38 84 LEU A C 1
ATOM 672 O O . LEU A 1 84 ? 0.244 -19.165 0.927 1.00 98.38 84 LEU A O 1
ATOM 676 N N . GLN A 1 85 ? 1.868 -18.391 2.256 1.00 97.88 85 GLN A N 1
ATOM 677 C CA . GLN A 1 85 ? 1.958 -19.562 3.123 1.00 97.88 85 GLN A CA 1
ATOM 678 C C . GLN A 1 85 ? 1.481 -19.233 4.537 1.00 97.88 85 GLN A C 1
ATOM 680 O O . GLN A 1 85 ? 1.355 -18.067 4.912 1.00 97.88 85 GLN A O 1
ATOM 685 N N . ASN A 1 86 ? 1.214 -20.273 5.331 1.00 97.62 86 ASN A N 1
ATOM 686 C CA . ASN A 1 86 ? 0.861 -20.150 6.750 1.00 97.62 86 ASN A CA 1
ATOM 687 C C . ASN A 1 86 ? -0.292 -19.166 7.018 1.00 97.62 86 ASN A C 1
ATOM 689 O O . ASN A 1 86 ? -0.272 -18.431 8.007 1.00 97.62 86 ASN A O 1
ATOM 693 N N . ILE A 1 87 ? -1.296 -19.160 6.134 1.00 98.12 87 ILE A N 1
ATOM 694 C CA . ILE A 1 87 ? -2.432 -18.242 6.216 1.00 98.12 87 ILE A CA 1
ATOM 695 C C . ILE A 1 87 ? -3.249 -18.554 7.474 1.00 98.12 87 ILE A C 1
ATOM 697 O O . ILE A 1 87 ? -3.711 -19.679 7.667 1.00 98.12 87 ILE A O 1
ATOM 701 N N . LYS A 1 88 ? -3.424 -17.556 8.341 1.00 97.94 88 LYS A N 1
ATOM 702 C CA . LYS A 1 88 ? -4.139 -17.680 9.621 1.00 97.94 88 LYS A CA 1
ATOM 703 C C . LYS A 1 88 ? -5.124 -16.539 9.790 1.00 97.94 88 LYS A C 1
ATOM 705 O O . LYS A 1 88 ? -4.766 -15.386 9.566 1.00 97.94 88 LYS A O 1
ATOM 710 N N . TYR A 1 89 ? -6.342 -16.857 10.216 1.00 96.69 89 TYR A N 1
ATOM 711 C CA . TYR A 1 89 ? -7.318 -15.848 10.622 1.00 96.69 89 TYR A CA 1
ATOM 712 C C . TYR A 1 89 ? -6.785 -15.054 11.820 1.00 96.69 89 TYR A C 1
ATOM 714 O O . TYR A 1 89 ? -6.293 -15.642 12.784 1.00 96.69 89 TYR A O 1
ATOM 722 N N . LEU A 1 90 ? -6.879 -13.727 11.745 1.00 94.06 90 LEU A N 1
ATOM 723 C CA . LEU A 1 90 ? -6.448 -12.815 12.799 1.00 94.06 90 LEU A CA 1
ATOM 724 C C . LEU A 1 90 ? -7.651 -12.230 13.541 1.00 94.06 90 LEU A C 1
ATOM 726 O O . LEU A 1 90 ? -7.714 -12.304 14.765 1.00 94.06 90 LEU A O 1
ATOM 730 N N . THR A 1 91 ? -8.578 -11.608 12.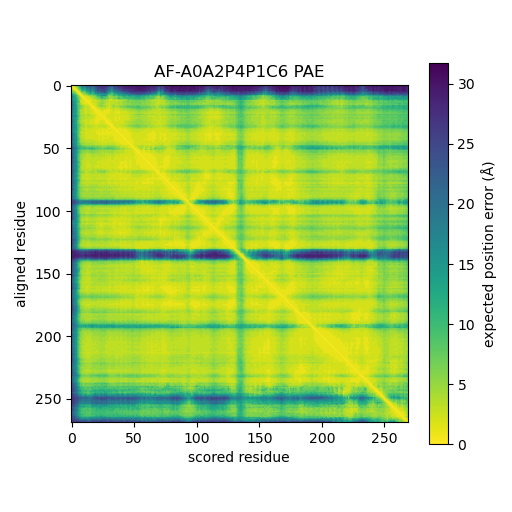811 1.00 92.31 91 THR A N 1
ATOM 731 C CA . THR A 1 91 ? -9.756 -10.940 13.380 1.00 92.31 91 THR A CA 1
ATOM 732 C C . THR A 1 91 ? -10.758 -10.567 12.285 1.00 92.31 91 THR A C 1
ATOM 734 O O . THR A 1 91 ? -10.435 -10.620 11.101 1.00 92.31 91 THR A O 1
ATOM 737 N N . LYS A 1 92 ? -11.946 -10.107 12.680 1.00 86.25 92 LYS A N 1
ATOM 738 C CA . LYS A 1 92 ? -12.882 -9.381 11.821 1.00 86.25 92 LYS A CA 1
ATOM 739 C C . LYS A 1 92 ? -12.898 -7.919 12.267 1.00 86.25 92 LYS A C 1
ATOM 741 O O . LYS A 1 92 ? -13.220 -7.631 13.419 1.00 86.25 92 LYS A O 1
ATOM 746 N N . GLY A 1 93 ? -12.478 -7.012 11.388 1.00 69.12 93 GLY A N 1
ATOM 747 C CA . GLY A 1 93 ? -12.499 -5.565 11.614 1.00 69.12 93 GLY A CA 1
ATOM 748 C C . GLY A 1 93 ? -13.580 -4.937 10.745 1.00 69.12 93 GLY A C 1
ATOM 749 O O . GLY A 1 93 ? -13.567 -5.140 9.535 1.00 69.12 93 GLY A O 1
ATOM 750 N N . GLY A 1 94 ? -14.540 -4.229 11.347 1.00 71.62 94 GLY A N 1
ATOM 751 C CA . GLY A 1 94 ? -15.697 -3.704 10.615 1.00 71.62 94 GLY A CA 1
ATOM 752 C C . GLY A 1 94 ? -16.396 -4.798 9.793 1.00 71.62 94 GLY A C 1
ATOM 753 O O . GLY A 1 94 ? -16.831 -5.814 10.341 1.00 71.62 94 GLY A O 1
ATOM 754 N N . PHE A 1 95 ? -16.441 -4.595 8.475 1.00 71.69 95 PHE A N 1
ATOM 755 C CA . PHE A 1 95 ? -17.020 -5.504 7.478 1.00 71.69 95 PHE A CA 1
ATOM 756 C C . PHE A 1 95 ? -15.946 -6.288 6.705 1.00 71.69 95 PHE A C 1
ATOM 758 O O . PHE A 1 95 ? -16.069 -6.520 5.510 1.00 71.69 95 PHE A O 1
ATOM 765 N N . SER A 1 96 ? -14.811 -6.626 7.318 1.00 85.50 96 SER A N 1
ATOM 766 C CA . SER A 1 96 ? -13.766 -7.380 6.616 1.00 85.50 96 SER A CA 1
ATOM 767 C C . SER A 1 96 ? -13.057 -8.365 7.529 1.00 85.50 96 SER A C 1
ATOM 769 O O . SER A 1 96 ? -12.688 -8.061 8.666 1.00 85.50 96 SER A O 1
ATOM 771 N N . GLU A 1 97 ? -12.845 -9.570 7.013 1.00 92.00 97 GLU A N 1
ATOM 772 C CA . GLU A 1 97 ? -12.021 -10.586 7.659 1.00 92.00 97 GLU A CA 1
ATOM 773 C C . GLU A 1 97 ? -10.546 -10.319 7.361 1.00 92.00 97 GLU A C 1
ATOM 775 O O . GLU A 1 97 ? -10.152 -10.071 6.218 1.00 92.00 97 GLU A O 1
ATOM 780 N N . ILE A 1 98 ? -9.728 -10.367 8.406 1.00 94.00 98 ILE A N 1
ATOM 781 C CA . ILE A 1 98 ? -8.298 -10.097 8.355 1.00 94.00 98 ILE A CA 1
ATOM 782 C C . ILE A 1 98 ? -7.542 -11.382 8.661 1.00 94.00 98 ILE A C 1
ATOM 784 O O . ILE A 1 98 ? -7.808 -12.056 9.659 1.00 94.00 98 ILE A O 1
ATOM 788 N N . TYR A 1 99 ? -6.552 -11.682 7.832 1.00 97.12 99 TYR A N 1
ATOM 789 C CA . TYR A 1 99 ? -5.666 -12.827 7.975 1.00 97.12 99 TYR A CA 1
ATOM 790 C C . TYR A 1 99 ? -4.209 -12.365 7.972 1.00 97.12 99 TYR A C 1
ATOM 792 O O . TYR A 1 99 ? -3.883 -11.258 7.549 1.00 97.12 99 TYR A O 1
ATOM 800 N N . THR A 1 100 ? -3.312 -13.227 8.424 1.00 98.06 100 THR A N 1
ATOM 801 C CA . THR A 1 100 ? -1.857 -13.062 8.301 1.00 98.06 100 THR A CA 1
ATOM 802 C C . THR A 1 100 ? -1.300 -14.158 7.411 1.00 98.06 100 THR A C 1
ATOM 804 O O . THR A 1 100 ? -1.828 -15.268 7.457 1.00 98.06 100 THR A O 1
ATOM 807 N N . ALA A 1 101 ? -0.234 -13.880 6.663 1.00 98.44 101 ALA A N 1
ATOM 808 C CA . ALA A 1 101 ? 0.444 -14.868 5.825 1.00 98.44 101 ALA A CA 1
ATOM 809 C C . ALA A 1 101 ? 1.947 -14.576 5.693 1.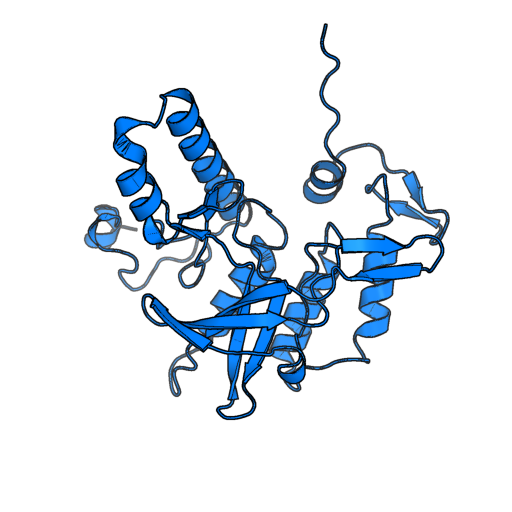00 98.44 101 ALA A C 1
ATOM 811 O O . ALA A 1 101 ? 2.382 -13.440 5.893 1.00 98.44 101 ALA A O 1
ATOM 812 N N . ASP A 1 102 ? 2.713 -15.590 5.298 1.00 98.38 102 ASP A N 1
ATOM 813 C CA . ASP A 1 102 ? 4.090 -15.457 4.821 1.00 98.38 102 ASP A CA 1
ATOM 814 C C . ASP A 1 102 ? 4.082 -15.325 3.297 1.00 98.38 102 ASP A C 1
ATOM 816 O O . ASP A 1 102 ? 3.667 -16.247 2.595 1.00 98.38 102 ASP A O 1
ATOM 820 N N . TRP A 1 103 ? 4.534 -14.191 2.764 1.00 98.31 103 TRP A N 1
ATOM 821 C CA . TRP A 1 103 ? 4.676 -14.004 1.323 1.00 98.31 103 TRP A CA 1
ATOM 822 C C . TRP A 1 103 ? 6.097 -14.344 0.880 1.00 98.31 103 TRP A C 1
ATOM 824 O O . TRP A 1 103 ? 7.017 -13.569 1.122 1.00 98.31 103 TRP A O 1
ATOM 834 N N . THR A 1 104 ? 6.270 -15.477 0.196 1.00 97.31 104 THR A N 1
ATOM 835 C CA . THR A 1 104 ? 7.580 -16.100 -0.081 1.00 97.31 104 THR A CA 1
ATOM 836 C C . THR A 1 104 ? 8.515 -15.263 -0.954 1.00 97.31 104 THR A C 1
ATOM 838 O O . THR A 1 104 ? 9.723 -15.232 -0.720 1.00 97.31 104 THR A O 1
ATOM 841 N N . ASN A 1 105 ? 7.969 -14.573 -1.956 1.00 94.19 105 ASN A N 1
ATOM 842 C CA . ASN A 1 105 ? 8.755 -13.768 -2.893 1.00 94.19 105 ASN A CA 1
ATOM 843 C C . ASN A 1 105 ? 9.012 -12.351 -2.368 1.00 94.19 105 ASN A C 1
ATOM 845 O O . ASN A 1 105 ? 10.035 -11.753 -2.698 1.00 94.19 105 ASN A O 1
ATOM 849 N N . GLY A 1 106 ? 8.082 -11.817 -1.573 1.00 96.31 106 GLY A N 1
ATOM 850 C CA . GLY A 1 106 ? 8.091 -10.433 -1.117 1.00 96.31 106 GLY A CA 1
ATOM 851 C C . GLY A 1 106 ? 7.960 -9.390 -2.229 1.00 96.31 106 GLY A C 1
ATOM 852 O O . GLY A 1 106 ? 7.951 -9.695 -3.427 1.00 96.31 106 GLY A O 1
ATOM 853 N N . ASN A 1 107 ? 7.894 -8.127 -1.812 1.00 95.94 107 ASN A N 1
ATOM 854 C CA . ASN A 1 107 ? 7.796 -6.980 -2.705 1.00 95.94 107 ASN A CA 1
ATOM 855 C C . ASN A 1 107 ? 9.137 -6.687 -3.384 1.00 95.94 107 ASN A C 1
ATOM 857 O O . ASN A 1 107 ? 10.205 -7.111 -2.932 1.00 95.94 107 ASN A O 1
ATOM 861 N N . PHE A 1 108 ? 9.090 -5.905 -4.459 1.00 96.38 108 PHE A N 1
ATOM 862 C CA . PHE A 1 108 ? 10.292 -5.315 -5.038 1.00 96.38 108 PHE A CA 1
ATOM 863 C C . PHE A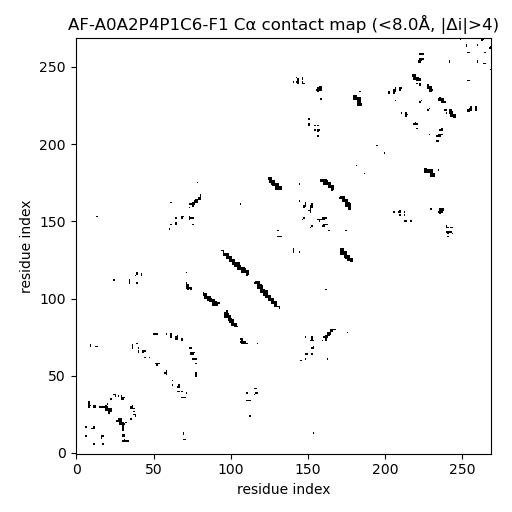 1 108 ? 10.952 -4.336 -4.064 1.00 96.38 108 PHE A C 1
ATOM 865 O O . PHE A 1 108 ? 10.271 -3.704 -3.264 1.00 96.38 108 PHE A O 1
ATOM 872 N N . ILE A 1 109 ? 12.273 -4.197 -4.125 1.00 94.69 109 ILE A N 1
ATOM 873 C CA . ILE A 1 109 ? 13.030 -3.293 -3.241 1.00 94.69 109 ILE A CA 1
ATOM 874 C C . ILE A 1 109 ? 13.891 -2.305 -4.009 1.00 94.69 109 ILE A C 1
ATOM 876 O O . ILE A 1 109 ? 13.964 -1.133 -3.645 1.00 94.69 109 ILE A O 1
ATOM 880 N N . GLU A 1 110 ? 14.495 -2.754 -5.104 1.00 94.62 110 GLU A N 1
ATOM 881 C CA . GLU A 1 110 ? 15.419 -1.949 -5.886 1.00 94.62 110 GLU A CA 1
ATOM 882 C C . GLU A 1 110 ? 15.380 -2.320 -7.364 1.00 94.62 110 GLU A C 1
ATOM 884 O O . GLU A 1 110 ? 14.974 -3.418 -7.753 1.00 94.62 110 GLU A O 1
ATOM 889 N N . TRP A 1 111 ? 15.812 -1.365 -8.180 1.00 95.69 111 TRP A N 1
ATOM 890 C CA . TRP A 1 111 ? 16.064 -1.552 -9.598 1.00 95.69 111 TRP A CA 1
ATOM 891 C C . TRP A 1 111 ? 17.555 -1.810 -9.810 1.00 95.69 111 TRP A C 1
ATOM 893 O O . TRP A 1 111 ? 18.384 -0.945 -9.522 1.00 95.69 111 TRP A O 1
ATOM 903 N N . ASP A 1 112 ? 17.881 -2.988 -10.328 1.00 94.88 112 ASP A N 1
ATOM 904 C CA . ASP A 1 112 ? 19.218 -3.348 -10.777 1.00 94.88 112 ASP A CA 1
ATOM 905 C C . ASP A 1 112 ? 19.465 -2.738 -12.160 1.00 94.88 112 ASP A C 1
ATOM 907 O O . ASP A 1 112 ? 18.908 -3.188 -13.163 1.00 94.88 112 ASP A O 1
ATOM 911 N N . SER A 1 113 ? 20.278 -1.681 -12.210 1.00 90.94 113 SER A N 1
ATOM 912 C CA . SER A 1 113 ? 20.566 -0.983 -13.466 1.00 90.94 113 SER A CA 1
ATOM 913 C C . SER A 1 113 ? 21.490 -1.774 -14.389 1.00 90.94 113 SER A C 1
ATOM 915 O O . SER A 1 113 ? 21.405 -1.580 -15.596 1.00 90.94 113 SER A O 1
ATOM 917 N N . GLU A 1 114 ? 22.330 -2.665 -13.864 1.00 90.81 114 GLU A N 1
ATOM 918 C CA . GLU A 1 114 ? 23.210 -3.503 -14.686 1.00 90.81 114 GLU A CA 1
ATOM 919 C C . GLU A 1 114 ? 22.423 -4.685 -15.254 1.00 90.81 114 GLU A C 1
ATOM 921 O O . GLU A 1 114 ? 22.416 -4.917 -16.461 1.00 90.81 114 GLU A O 1
ATOM 926 N N . GLY A 1 115 ? 21.678 -5.382 -14.390 1.00 94.12 115 GLY A N 1
ATOM 927 C CA . GLY A 1 115 ? 20.846 -6.522 -14.777 1.00 94.12 115 GLY A CA 1
ATOM 928 C C . GLY A 1 115 ? 19.525 -6.159 -15.468 1.00 94.12 115 GLY A C 1
ATOM 929 O O . GLY A 1 115 ? 18.821 -7.057 -15.925 1.00 94.12 115 GLY A O 1
ATOM 930 N N . GLN A 1 116 ? 19.159 -4.871 -15.522 1.00 94.00 116 GLN A N 1
ATOM 931 C CA . GLN A 1 116 ? 17.874 -4.370 -16.038 1.00 94.00 116 GLN A CA 1
ATOM 932 C C . GLN A 1 116 ? 16.660 -5.110 -15.443 1.00 94.00 116 GLN A C 1
ATOM 934 O O . GLN A 1 116 ? 15.727 -5.497 -16.154 1.00 94.00 116 GLN A O 1
ATOM 939 N N . GLN A 1 117 ? 16.671 -5.329 -14.127 1.00 96.12 117 GLN A N 1
ATOM 940 C CA . GLN A 1 117 ? 15.645 -6.114 -13.440 1.00 96.12 117 GLN A CA 1
ATOM 941 C C . GLN A 1 117 ? 15.314 -5.573 -12.050 1.00 96.12 117 GLN A C 1
ATOM 943 O O . GLN A 1 117 ? 16.114 -4.901 -11.406 1.00 96.12 117 GLN A O 1
ATOM 948 N N . LEU A 1 118 ? 14.117 -5.891 -11.559 1.00 96.69 118 LEU A N 1
ATOM 949 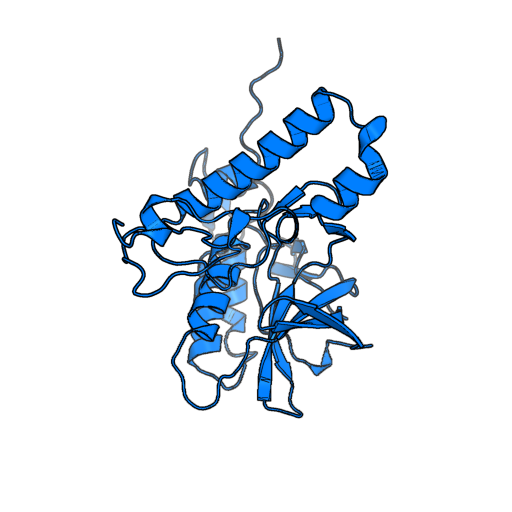C CA . LEU A 1 118 ? 13.730 -5.581 -10.186 1.00 96.69 118 LEU A CA 1
ATOM 950 C C . LEU A 1 118 ? 14.210 -6.680 -9.237 1.00 96.69 118 LEU A C 1
ATOM 952 O O . LEU A 1 118 ? 13.941 -7.861 -9.468 1.00 96.69 118 LEU A O 1
ATOM 956 N N . LYS A 1 119 ? 14.860 -6.291 -8.138 1.00 96.75 119 LYS A N 1
ATOM 957 C CA . LYS A 1 119 ? 15.194 -7.218 -7.051 1.00 96.75 119 LYS A CA 1
ATOM 958 C C . LYS A 1 119 ? 14.068 -7.268 -6.031 1.00 96.75 119 LYS A C 1
ATOM 960 O O . LYS A 1 119 ? 13.417 -6.255 -5.759 1.00 96.75 119 LYS A O 1
ATOM 965 N N . ARG A 1 120 ? 13.850 -8.450 -5.460 1.00 96.31 120 ARG A N 1
ATOM 966 C CA . ARG A 1 120 ? 12.822 -8.697 -4.446 1.00 96.31 120 ARG A CA 1
ATOM 967 C C . ARG A 1 120 ? 13.416 -8.755 -3.047 1.00 96.31 120 ARG A C 1
ATOM 969 O O . ARG A 1 120 ? 14.561 -9.158 -2.877 1.00 96.31 120 ARG A O 1
ATOM 976 N N . PHE A 1 121 ? 12.608 -8.375 -2.061 1.00 95.31 121 PHE A N 1
ATOM 977 C CA . PHE A 1 121 ? 12.959 -8.465 -0.646 1.00 95.31 121 PHE A CA 1
ATOM 978 C C . PHE A 1 121 ? 13.150 -9.916 -0.185 1.00 95.31 121 PHE A C 1
ATOM 980 O O . PHE A 1 121 ? 13.973 -10.185 0.684 1.00 95.31 121 PHE A O 1
ATOM 987 N N . GLY A 1 122 ? 12.396 -10.848 -0.776 1.00 95.81 122 GLY A N 1
ATOM 988 C CA . GLY A 1 122 ? 12.264 -12.208 -0.271 1.00 95.81 122 GLY A CA 1
ATOM 989 C C . GLY A 1 122 ? 11.164 -12.329 0.785 1.00 95.81 122 GLY A C 1
ATOM 990 O O . GLY A 1 122 ? 10.341 -11.426 0.971 1.00 95.81 122 GLY A O 1
ATOM 991 N N . SER A 1 123 ? 11.143 -13.481 1.452 1.00 96.38 123 SER A N 1
ATOM 992 C CA . SER A 1 123 ? 10.031 -13.890 2.309 1.00 96.38 123 SER A CA 1
ATOM 993 C C . SER A 1 123 ? 9.775 -12.919 3.462 1.00 96.38 123 SER A C 1
ATOM 995 O O . SER A 1 123 ? 10.691 -12.621 4.230 1.00 96.38 123 SER A O 1
ATOM 997 N N . HIS A 1 124 ? 8.530 -12.463 3.631 1.00 95.56 124 HIS A N 1
ATOM 998 C CA . HIS A 1 124 ? 8.140 -11.645 4.784 1.00 95.56 124 HIS A CA 1
ATOM 999 C C . HIS A 1 124 ? 6.655 -11.760 5.151 1.00 95.56 124 HIS A C 1
ATOM 1001 O O . HIS A 1 124 ? 5.828 -12.219 4.367 1.00 95.56 124 HIS A O 1
ATOM 1007 N N . TYR A 1 125 ? 6.328 -11.304 6.361 1.00 96.88 125 TYR A N 1
ATOM 1008 C CA . TYR A 1 125 ? 4.977 -11.336 6.917 1.00 96.88 125 TYR A CA 1
ATOM 1009 C C . TYR A 1 125 ? 4.081 -10.230 6.355 1.00 96.88 125 TYR A C 1
ATOM 1011 O O . TYR A 1 125 ? 4.415 -9.045 6.438 1.00 96.88 125 TYR A O 1
ATOM 1019 N N . VAL A 1 126 ? 2.892 -10.615 5.898 1.00 98.06 126 VAL A N 1
ATOM 1020 C CA . VAL A 1 126 ? 1.863 -9.717 5.361 1.00 98.06 126 VAL A CA 1
ATOM 1021 C C . VAL A 1 126 ? 0.522 -9.907 6.066 1.00 98.06 126 VAL A C 1
ATOM 1023 O O . VAL A 1 126 ? 0.274 -10.913 6.738 1.00 98.06 126 VAL A O 1
ATOM 1026 N N . VAL A 1 127 ? -0.351 -8.917 5.904 1.00 97.31 127 VAL A N 1
ATOM 1027 C CA . VAL A 1 127 ? -1.766 -8.985 6.276 1.00 97.31 127 VAL A CA 1
ATOM 1028 C C . VAL A 1 127 ? -2.597 -9.147 5.010 1.00 97.31 127 VAL A C 1
ATOM 1030 O O . VAL A 1 127 ? -2.349 -8.462 4.020 1.00 97.31 127 VAL A O 1
ATOM 1033 N N . LEU A 1 128 ? -3.586 -10.037 5.046 1.00 97.31 128 LEU A N 1
ATOM 1034 C CA . LEU A 1 128 ? -4.587 -10.183 3.997 1.00 97.31 128 LEU A CA 1
ATOM 1035 C C . LEU A 1 128 ? -5.901 -9.594 4.504 1.00 97.31 128 LEU A C 1
ATOM 1037 O O . LEU A 1 128 ? -6.467 -10.106 5.471 1.00 97.31 128 LEU A O 1
ATOM 1041 N N . LYS A 1 129 ? -6.385 -8.530 3.865 1.00 94.56 129 LYS A N 1
ATOM 1042 C CA . LYS A 1 129 ? -7.718 -7.978 4.131 1.00 94.56 129 LYS A CA 1
ATOM 1043 C C . LYS A 1 129 ? -8.673 -8.510 3.074 1.00 94.56 129 LYS A C 1
ATOM 1045 O O . LYS A 1 129 ? -8.499 -8.204 1.896 1.00 94.56 129 LYS A O 1
ATOM 1050 N N . ARG A 1 130 ? -9.656 -9.317 3.479 1.00 92.56 130 ARG A N 1
ATOM 1051 C CA . ARG A 1 130 ? -10.711 -9.786 2.577 1.00 92.56 130 ARG A CA 1
ATOM 1052 C C . ARG A 1 130 ? -11.525 -8.589 2.098 1.00 92.56 130 ARG A C 1
ATOM 1054 O O . ARG A 1 130 ? -12.008 -7.809 2.912 1.00 92.56 130 ARG A O 1
ATOM 1061 N N . LEU A 1 131 ? -11.681 -8.478 0.788 1.00 88.00 131 LEU A N 1
ATOM 1062 C CA . LEU A 1 131 ? -12.600 -7.543 0.163 1.00 88.00 131 LEU A CA 1
ATOM 1063 C C . LEU A 1 131 ? -13.958 -8.251 0.102 1.00 88.00 131 LEU A C 1
ATOM 1065 O O . LEU A 1 131 ? -14.085 -9.255 -0.598 1.00 88.00 131 LEU A O 1
ATOM 1069 N N . GLU A 1 132 ? -14.939 -7.819 0.903 1.00 71.81 132 GLU A N 1
ATOM 1070 C CA . GLU A 1 132 ? -16.241 -8.498 0.961 1.00 71.81 132 GLU A CA 1
ATOM 1071 C C . GLU A 1 132 ? -16.909 -8.493 -0.424 1.00 71.81 132 GLU A C 1
ATOM 1073 O O . GLU A 1 132 ? -17.260 -7.451 -0.982 1.00 71.81 132 GLU A O 1
ATOM 1078 N N . ASN A 1 133 ? -17.094 -9.693 -0.976 1.00 60.50 133 ASN A N 1
ATOM 1079 C CA . ASN A 1 133 ? -17.845 -9.923 -2.197 1.00 60.50 133 ASN A CA 1
ATOM 1080 C C . ASN A 1 133 ? -19.326 -10.002 -1.806 1.00 60.50 133 ASN A C 1
ATOM 1082 O O . ASN A 1 133 ? -19.861 -11.080 -1.561 1.00 60.50 133 ASN A O 1
ATOM 1086 N N . VAL A 1 134 ? -19.978 -8.851 -1.618 1.00 52.38 134 VAL A N 1
ATOM 1087 C CA . VAL A 1 134 ? -21.413 -8.835 -1.311 1.00 52.38 134 VAL A CA 1
ATOM 1088 C C . VAL A 1 134 ? -22.133 -9.319 -2.564 1.00 52.38 134 VAL A C 1
ATOM 1090 O O . VAL A 1 134 ? -22.303 -8.551 -3.510 1.00 52.38 134 VAL A O 1
ATOM 1093 N N . GLU A 1 135 ? -22.537 -10.590 -2.570 1.00 48.12 135 GLU A N 1
ATOM 1094 C CA . GLU A 1 135 ? -23.110 -11.344 -3.696 1.00 48.12 135 GLU A CA 1
ATOM 1095 C C . GLU A 1 135 ? -24.315 -10.689 -4.406 1.00 48.12 135 GLU A C 1
ATOM 1097 O O . GLU A 1 135 ? -24.839 -11.280 -5.339 1.00 48.12 135 GLU A O 1
ATOM 1102 N N . ASN A 1 136 ? -24.756 -9.477 -4.045 1.00 46.84 136 ASN A N 1
ATOM 1103 C CA . ASN A 1 136 ? -25.779 -8.719 -4.774 1.00 46.84 136 ASN A CA 1
ATOM 1104 C C . ASN A 1 136 ? -25.702 -7.176 -4.637 1.00 46.84 136 ASN A C 1
ATOM 1106 O O . ASN A 1 136 ? -26.713 -6.504 -4.846 1.00 46.84 136 ASN A O 1
ATOM 1110 N N . ALA A 1 137 ? -24.551 -6.560 -4.314 1.00 38.94 137 ALA A N 1
ATOM 1111 C CA . ALA A 1 137 ? -24.483 -5.090 -4.218 1.00 38.94 137 ALA A CA 1
ATOM 1112 C C . ALA A 1 137 ? -23.132 -4.459 -4.615 1.00 38.94 137 ALA A C 1
ATOM 1114 O O . ALA A 1 137 ? -22.287 -4.203 -3.767 1.00 38.94 137 ALA A O 1
ATOM 1115 N N . ASN A 1 138 ? -23.042 -4.067 -5.895 1.00 50.84 138 ASN A N 1
ATOM 1116 C CA . ASN A 1 138 ? -22.232 -2.970 -6.455 1.00 50.84 138 ASN A CA 1
ATOM 1117 C C . ASN A 1 138 ? -20.693 -3.031 -6.335 1.00 50.84 138 ASN A C 1
ATOM 1119 O O . ASN A 1 138 ? -20.113 -3.650 -5.457 1.00 50.84 138 ASN A O 1
ATOM 1123 N N . GLN A 1 139 ? -20.016 -2.317 -7.241 1.00 58.44 139 GLN A N 1
ATOM 1124 C CA . GLN A 1 139 ? -18.556 -2.162 -7.396 1.00 58.44 139 GLN A CA 1
ATOM 1125 C C . GLN A 1 139 ? -17.767 -1.632 -6.168 1.00 58.44 139 GLN A C 1
ATOM 1127 O O . GLN A 1 139 ? -16.636 -1.175 -6.318 1.00 58.44 139 GLN A O 1
ATOM 1132 N N . ASN A 1 140 ? -18.307 -1.687 -4.951 1.00 70.88 140 ASN A N 1
ATOM 1133 C CA . ASN A 1 140 ? -17.733 -1.056 -3.760 1.00 70.88 140 ASN A CA 1
ATOM 1134 C C . ASN A 1 140 ? -16.346 -1.608 -3.397 1.00 70.88 140 ASN A C 1
ATOM 1136 O O . ASN A 1 140 ? -15.443 -0.833 -3.093 1.00 70.88 140 ASN A O 1
ATOM 1140 N N . TRP A 1 141 ? -16.130 -2.920 -3.519 1.00 80.50 141 TRP A N 1
ATOM 1141 C CA . TRP A 1 141 ? -14.822 -3.520 -3.240 1.00 80.50 141 TRP A CA 1
ATOM 1142 C C . TRP A 1 141 ? -13.744 -3.121 -4.261 1.00 80.50 141 TRP A C 1
ATOM 1144 O O . TRP A 1 141 ? -12.562 -3.039 -3.927 1.00 80.50 141 TRP A O 1
ATOM 1154 N N . ILE A 1 142 ? -14.142 -2.842 -5.509 1.00 84.12 142 ILE A N 1
ATOM 1155 C CA . ILE A 1 142 ? -13.233 -2.357 -6.555 1.00 84.12 142 ILE A CA 1
ATOM 1156 C C . ILE A 1 142 ? -12.783 -0.937 -6.221 1.00 84.12 142 ILE A C 1
ATOM 1158 O O . ILE A 1 142 ? -11.611 -0.617 -6.398 1.00 84.12 142 ILE A O 1
ATOM 1162 N N . GLU A 1 143 ? -13.689 -0.086 -5.737 1.00 83.31 143 GLU A N 1
ATOM 1163 C CA . GLU A 1 143 ? -13.339 1.273 -5.317 1.00 83.31 143 GLU A CA 1
ATOM 1164 C C . GLU A 1 143 ? -12.417 1.267 -4.092 1.00 83.31 143 GLU A C 1
ATOM 1166 O O . GLU A 1 143 ? -11.434 2.007 -4.069 1.00 83.31 143 GLU A O 1
ATOM 1171 N N . GLU A 1 144 ? -12.635 0.368 -3.131 1.00 86.81 144 GLU A N 1
ATOM 1172 C CA . GLU A 1 144 ? -11.699 0.163 -2.021 1.00 86.81 144 GLU A CA 1
ATOM 1173 C C . GLU A 1 144 ? -10.312 -0.281 -2.517 1.00 86.81 144 GLU A C 1
ATOM 1175 O O . GLU A 1 144 ? -9.293 0.313 -2.147 1.00 86.81 144 GLU A O 1
ATOM 1180 N N . ALA A 1 145 ? -10.258 -1.283 -3.400 1.00 90.50 145 ALA A N 1
ATOM 1181 C CA . ALA A 1 145 ? -9.006 -1.755 -3.980 1.00 90.50 145 ALA A CA 1
ATOM 1182 C C . ALA A 1 145 ? -8.286 -0.646 -4.763 1.00 90.50 145 ALA A C 1
ATOM 1184 O O . ALA A 1 145 ? -7.077 -0.463 -4.614 1.00 90.50 145 ALA A O 1
ATOM 1185 N N . LYS A 1 146 ? -9.024 0.148 -5.548 1.00 90.19 146 LYS A N 1
ATOM 1186 C CA . LYS A 1 146 ? -8.502 1.322 -6.259 1.00 90.19 146 LYS A CA 1
ATOM 1187 C C . LYS A 1 146 ? -7.922 2.356 -5.304 1.00 90.19 146 LYS A C 1
ATOM 1189 O O . LYS A 1 146 ? -6.819 2.841 -5.558 1.00 90.19 146 LYS A O 1
ATOM 1194 N N . SER A 1 147 ? -8.634 2.700 -4.235 1.00 89.00 147 SER A N 1
ATOM 1195 C CA . SER A 1 147 ? -8.178 3.673 -3.237 1.00 89.00 147 SER A CA 1
ATOM 1196 C C . SER A 1 147 ? -6.891 3.202 -2.562 1.00 89.00 147 SER A C 1
ATOM 1198 O O . SER A 1 147 ? -5.908 3.946 -2.518 1.00 89.00 147 SER A O 1
ATOM 1200 N N . HIS A 1 148 ? -6.844 1.941 -2.124 1.00 91.31 148 HIS A N 1
ATOM 1201 C CA . HIS A 1 148 ? -5.638 1.354 -1.542 1.00 91.31 148 HIS A CA 1
ATOM 1202 C C . HIS A 1 148 ? -4.465 1.343 -2.519 1.00 91.31 148 HIS A C 1
ATOM 1204 O O . HIS A 1 148 ? -3.387 1.833 -2.176 1.00 91.31 148 HIS A O 1
ATOM 1210 N N . LEU A 1 149 ? -4.657 0.835 -3.736 1.00 92.94 149 LEU A N 1
ATOM 1211 C CA . LEU A 1 149 ? -3.572 0.708 -4.702 1.00 92.94 149 LEU A CA 1
ATOM 1212 C C . LEU A 1 149 ? -3.061 2.053 -5.224 1.00 92.94 149 LEU A C 1
ATOM 1214 O O . LEU A 1 149 ? -1.864 2.161 -5.459 1.00 92.94 149 LEU A O 1
ATOM 1218 N N . ASN A 1 150 ? -3.911 3.071 -5.387 1.00 90.69 150 ASN A N 1
ATOM 1219 C CA . ASN A 1 150 ? -3.471 4.379 -5.883 1.00 90.69 150 ASN A CA 1
ATOM 1220 C C . ASN A 1 150 ? -2.836 5.246 -4.789 1.00 90.69 150 ASN A C 1
ATOM 1222 O O . ASN A 1 150 ? -1.797 5.857 -5.027 1.00 90.69 150 ASN A O 1
ATOM 1226 N N . ILE A 1 151 ? -3.439 5.304 -3.596 1.00 92.69 151 ILE A N 1
ATOM 1227 C CA . ILE A 1 151 ? -2.995 6.229 -2.545 1.00 92.69 151 ILE A CA 1
ATOM 1228 C C . ILE A 1 151 ? -1.781 5.649 -1.807 1.00 92.69 151 ILE A C 1
ATOM 1230 O O . ILE A 1 151 ? -0.753 6.318 -1.698 1.00 92.69 151 ILE A O 1
ATOM 1234 N N . SER A 1 152 ? -1.848 4.392 -1.350 1.00 92.44 152 SER A N 1
ATOM 1235 C CA . SER A 1 152 ? -0.777 3.809 -0.517 1.00 92.44 152 SER A CA 1
ATOM 1236 C C . SER A 1 152 ? 0.523 3.520 -1.272 1.00 92.44 152 SER A C 1
ATOM 1238 O O . SER A 1 152 ? 1.593 3.477 -0.671 1.00 92.44 152 SER A O 1
ATOM 1240 N N . ASN A 1 153 ? 0.452 3.381 -2.597 1.00 90.62 153 ASN A N 1
ATOM 1241 C CA . ASN A 1 153 ? 1.626 3.186 -3.453 1.00 90.62 153 ASN A CA 1
ATOM 1242 C C . ASN A 1 153 ? 2.179 4.494 -4.037 1.00 90.62 153 ASN A C 1
ATOM 1244 O O . ASN A 1 153 ? 3.129 4.487 -4.821 1.00 90.62 153 ASN A O 1
ATOM 1248 N N . LYS A 1 154 ? 1.606 5.628 -3.631 1.00 91.06 154 LYS A N 1
ATOM 1249 C CA . LYS A 1 154 ? 2.131 6.966 -3.903 1.00 91.06 154 LYS A CA 1
ATOM 1250 C C . LYS A 1 154 ? 2.620 7.650 -2.632 1.00 91.06 154 LYS A C 1
ATOM 1252 O O . LYS A 1 154 ? 3.624 8.353 -2.687 1.00 91.06 154 LYS A O 1
ATOM 1257 N N . TRP A 1 155 ? 1.947 7.412 -1.507 1.00 91.88 155 TRP A N 1
ATOM 1258 C CA . TRP A 1 155 ? 2.211 8.050 -0.220 1.00 91.88 155 TRP A CA 1
ATOM 1259 C C . TRP A 1 155 ? 2.577 7.021 0.833 1.00 91.88 155 TRP A C 1
ATOM 1261 O O . TRP A 1 155 ? 1.798 6.136 1.178 1.00 91.88 155 TRP A O 1
ATOM 1271 N N . THR A 1 156 ? 3.778 7.164 1.374 1.00 89.75 156 THR A N 1
ATOM 1272 C CA . THR A 1 156 ? 4.340 6.204 2.324 1.00 89.75 156 THR A CA 1
ATOM 1273 C C . THR A 1 156 ? 3.692 6.296 3.714 1.00 89.75 156 THR A C 1
ATOM 1275 O O . THR A 1 156 ? 3.876 5.413 4.551 1.00 89.75 156 THR A O 1
ATOM 1278 N N . GLU A 1 157 ? 2.974 7.387 3.977 1.00 92.69 157 GLU A N 1
ATOM 1279 C CA . GLU A 1 157 ? 2.237 7.712 5.202 1.00 92.69 157 GLU A CA 1
ATOM 1280 C C . GLU A 1 157 ? 0.979 6.844 5.371 1.00 92.69 157 GLU A C 1
ATOM 1282 O O . GLU A 1 157 ? 0.383 6.803 6.449 1.00 92.69 157 GLU A O 1
ATOM 1287 N N . ILE 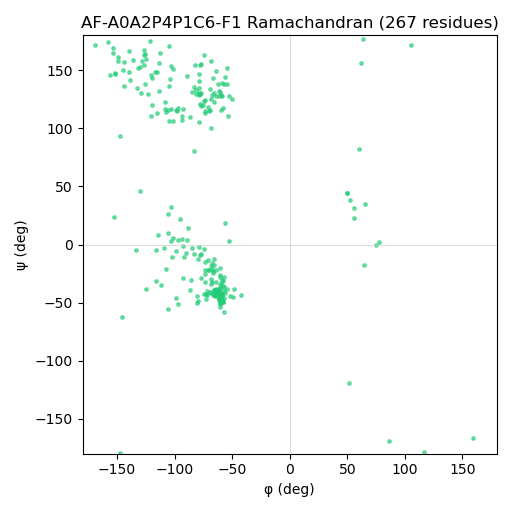A 1 158 ? 0.578 6.149 4.307 1.00 95.00 158 ILE A N 1
ATOM 1288 C CA . ILE A 1 158 ? -0.553 5.229 4.272 1.00 95.00 158 ILE A CA 1
ATOM 1289 C C . ILE A 1 158 ? -0.019 3.802 4.298 1.00 95.00 158 ILE A C 1
ATOM 1291 O O . ILE A 1 158 ? 1.012 3.499 3.696 1.00 95.00 158 ILE A O 1
ATOM 1295 N N . VAL A 1 159 ? -0.713 2.910 5.003 1.00 95.38 159 VAL A N 1
ATOM 1296 C CA . VAL A 1 159 ? -0.321 1.503 5.077 1.00 95.38 159 VAL A CA 1
ATOM 1297 C C . VAL A 1 159 ? -0.281 0.910 3.681 1.00 95.38 159 VAL A C 1
ATOM 1299 O O . VAL A 1 159 ? -1.292 0.839 2.983 1.00 95.38 159 VAL A O 1
ATOM 1302 N N . GLN A 1 160 ? 0.918 0.483 3.303 1.00 94.88 160 GLN A N 1
ATOM 1303 C CA . GLN A 1 160 ? 1.209 0.003 1.970 1.00 94.88 160 GLN A CA 1
ATOM 1304 C C . GLN A 1 160 ? 0.369 -1.225 1.606 1.00 94.88 160 GLN A C 1
ATOM 1306 O O . GLN A 1 160 ? 0.348 -2.220 2.337 1.00 94.88 160 GLN A O 1
ATOM 1311 N N . CYS A 1 161 ? -0.245 -1.164 0.426 1.00 96.25 161 CYS A N 1
ATOM 1312 C CA . CYS A 1 161 ? -0.879 -2.289 -0.242 1.00 96.25 161 CYS A CA 1
ATOM 1313 C C . CYS A 1 161 ? 0.036 -2.815 -1.355 1.00 96.25 161 CYS A C 1
ATOM 1315 O O . CYS A 1 161 ? 0.153 -2.202 -2.416 1.00 96.25 161 CYS A O 1
ATOM 1317 N N . TYR A 1 162 ? 0.651 -3.974 -1.127 1.00 97.12 162 TYR A N 1
ATOM 1318 C CA . TYR A 1 162 ? 1.529 -4.637 -2.093 1.00 97.12 162 TYR A CA 1
ATOM 1319 C C . TYR A 1 162 ? 0.791 -5.150 -3.323 1.00 97.12 162 TYR A C 1
ATOM 1321 O O . TYR A 1 162 ? 1.414 -5.393 -4.351 1.00 97.12 162 TYR A O 1
ATOM 1329 N N . GLY A 1 163 ? -0.521 -5.353 -3.235 1.00 96.62 163 GLY A N 1
ATOM 1330 C CA . GLY A 1 163 ? -1.248 -5.927 -4.348 1.00 96.62 163 GLY A CA 1
ATOM 1331 C C . GLY A 1 163 ? -2.573 -6.554 -3.979 1.00 96.62 163 GLY A C 1
ATOM 1332 O O . GLY A 1 163 ? -3.089 -6.376 -2.875 1.00 96.62 163 GLY A O 1
ATOM 1333 N N . ILE A 1 164 ? -3.090 -7.320 -4.932 1.00 97.06 164 ILE A N 1
ATOM 1334 C CA . ILE A 1 164 ? -4.331 -8.081 -4.808 1.00 97.06 164 ILE A CA 1
ATOM 1335 C C . ILE A 1 164 ? -4.007 -9.561 -5.000 1.00 97.06 164 ILE A C 1
ATOM 1337 O O . ILE A 1 164 ? -3.168 -9.923 -5.827 1.00 97.06 164 ILE A O 1
ATOM 1341 N N . THR A 1 165 ? -4.686 -10.414 -4.245 1.00 97.00 165 THR A N 1
ATOM 1342 C CA . THR A 1 165 ? -4.731 -11.862 -4.458 1.00 97.00 165 THR A CA 1
ATOM 1343 C C . THR A 1 165 ? -6.185 -12.328 -4.527 1.00 97.00 165 THR A C 1
ATOM 1345 O O . THR A 1 165 ? -7.097 -11.578 -4.175 1.00 97.00 165 THR A O 1
ATOM 1348 N N . GLN A 1 166 ? -6.411 -13.562 -4.964 1.00 95.25 166 GLN A N 1
ATOM 1349 C CA . GLN A 1 166 ? -7.717 -14.210 -4.898 1.00 95.25 166 GLN A CA 1
ATOM 1350 C C . GLN A 1 166 ? -7.565 -15.573 -4.247 1.00 95.25 166 GLN A C 1
ATOM 1352 O O . GLN A 1 166 ? -6.709 -16.362 -4.646 1.00 95.25 166 GLN A O 1
ATOM 1357 N N . ASN A 1 167 ? -8.407 -15.850 -3.259 1.00 93.88 167 ASN A N 1
ATOM 1358 C CA . ASN A 1 167 ? -8.468 -17.161 -2.646 1.00 93.88 167 ASN A CA 1
ATOM 1359 C C . ASN A 1 167 ? -9.157 -18.142 -3.616 1.00 93.88 167 ASN A C 1
ATOM 1361 O O . ASN A 1 167 ? -10.349 -17.994 -3.888 1.00 93.88 167 ASN A O 1
ATOM 1365 N N . PRO A 1 168 ? -8.452 -19.170 -4.125 1.00 92.75 168 PRO A N 1
ATOM 1366 C CA . PRO A 1 168 ? -9.015 -20.090 -5.109 1.00 92.75 168 PRO A CA 1
ATOM 1367 C C . PRO A 1 168 ? -10.132 -20.980 -4.543 1.00 92.75 168 PRO A C 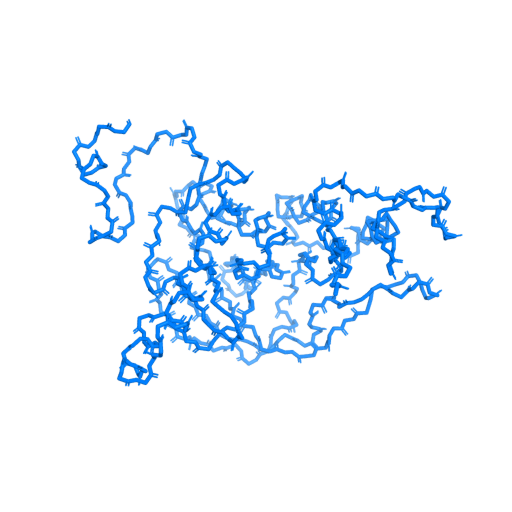1
ATOM 1369 O O . PRO A 1 168 ? -10.897 -21.547 -5.314 1.00 92.75 168 PRO A O 1
ATOM 1372 N N . SER A 1 169 ? -10.235 -21.122 -3.215 1.00 91.44 169 SER A N 1
ATOM 1373 C CA . SER A 1 169 ? -11.243 -21.989 -2.584 1.00 91.44 169 SER A CA 1
ATOM 1374 C C . SER A 1 169 ? -12.648 -21.386 -2.556 1.00 91.44 169 SER A C 1
ATOM 1376 O O . SER A 1 169 ? -13.623 -22.131 -2.573 1.00 91.44 169 SER A O 1
ATOM 1378 N N . ASN A 1 170 ? -12.761 -20.057 -2.515 1.00 90.06 170 ASN A N 1
ATOM 1379 C CA . ASN A 1 170 ? -14.041 -19.355 -2.391 1.00 90.06 170 ASN A CA 1
ATOM 1380 C C . ASN A 1 170 ? -14.200 -18.179 -3.373 1.00 90.06 170 ASN A C 1
ATOM 1382 O O . ASN A 1 170 ? -15.264 -17.574 -3.432 1.00 90.06 170 ASN A O 1
ATOM 1386 N N . GLY A 1 171 ? -13.165 -17.859 -4.155 1.00 89.94 171 GLY A N 1
ATOM 1387 C CA . GLY A 1 171 ? -13.180 -16.790 -5.151 1.00 89.94 171 GLY A CA 1
ATOM 1388 C C . GLY A 1 171 ? -13.037 -15.377 -4.582 1.00 89.94 171 GLY A C 1
ATOM 1389 O O . GLY A 1 171 ? -13.058 -14.424 -5.363 1.00 89.94 171 GLY A O 1
ATOM 1390 N N . ASP A 1 172 ? -12.864 -15.216 -3.267 1.00 90.00 172 ASP A N 1
ATOM 1391 C CA . ASP A 1 172 ? -12.753 -13.901 -2.638 1.00 90.00 172 ASP A CA 1
ATOM 1392 C C . ASP A 1 172 ? -11.447 -13.204 -3.013 1.00 90.00 172 ASP A C 1
ATOM 1394 O O . ASP A 1 172 ? -10.357 -13.777 -2.900 1.00 90.00 172 ASP A O 1
ATOM 1398 N N . TYR A 1 173 ? -11.549 -11.928 -3.381 1.00 92.62 173 TYR A N 1
ATOM 1399 C CA . TYR A 1 173 ? -10.386 -11.062 -3.521 1.00 92.62 173 TYR A CA 1
ATOM 1400 C C . TYR A 1 173 ? -9.912 -10.564 -2.154 1.00 92.62 173 TYR A C 1
ATOM 1402 O O . TYR A 1 173 ? -10.698 -10.336 -1.232 1.00 92.62 173 TYR A O 1
ATOM 1410 N N . MET A 1 174 ? -8.602 -10.381 -2.016 1.00 95.38 174 MET A N 1
ATOM 1411 C CA . MET A 1 174 ? -7.994 -9.866 -0.792 1.00 95.38 174 MET A CA 1
ATOM 1412 C C . MET A 1 174 ? -6.885 -8.874 -1.133 1.00 95.38 174 MET A C 1
ATOM 1414 O O . MET A 1 174 ? -6.111 -9.093 -2.068 1.00 95.38 174 MET A O 1
ATOM 1418 N N . LEU A 1 175 ? -6.776 -7.805 -0.348 1.00 96.38 175 LEU A N 1
ATOM 1419 C CA . LEU A 1 175 ? -5.617 -6.918 -0.381 1.00 96.38 175 LEU A CA 1
ATOM 1420 C C . LEU A 1 175 ? -4.468 -7.560 0.386 1.00 96.38 175 LEU A C 1
ATOM 1422 O O . LEU A 1 175 ? -4.664 -8.031 1.506 1.00 96.38 175 LEU A O 1
ATOM 1426 N N . VAL A 1 176 ? -3.267 -7.529 -0.187 1.00 97.88 176 VAL A N 1
ATOM 1427 C CA . VAL A 1 176 ? -2.035 -7.943 0.492 1.00 97.88 176 VAL A CA 1
ATOM 1428 C C . VAL A 1 176 ? -1.325 -6.692 0.991 1.00 97.88 176 VAL A C 1
ATOM 1430 O O . VAL A 1 176 ? -0.904 -5.851 0.198 1.00 97.88 176 VAL A O 1
ATOM 1433 N N . MET A 1 177 ? -1.203 -6.545 2.305 1.00 96.94 177 MET A N 1
ATOM 1434 C CA . MET A 1 177 ? -0.785 -5.302 2.952 1.00 96.94 177 MET A CA 1
ATOM 1435 C C . MET A 1 177 ? 0.398 -5.517 3.894 1.00 96.94 177 MET A C 1
ATOM 1437 O O . MET A 1 177 ? 0.593 -6.603 4.448 1.00 96.94 177 MET A O 1
ATOM 1441 N N . ASN A 1 178 ? 1.176 -4.457 4.116 1.00 95.62 178 ASN A N 1
ATOM 1442 C CA . ASN A 1 178 ? 2.260 -4.475 5.094 1.00 95.62 178 ASN A CA 1
ATOM 1443 C C . ASN A 1 178 ? 1.712 -4.734 6.504 1.00 95.62 178 ASN A C 1
ATOM 1445 O O . ASN A 1 178 ? 0.814 -4.034 6.977 1.00 95.62 178 ASN A O 1
ATOM 1449 N N . LYS A 1 179 ? 2.284 -5.724 7.197 1.00 94.81 179 LYS A N 1
ATOM 1450 C CA . LYS A 1 179 ? 1.933 -6.003 8.586 1.00 94.81 179 LYS A CA 1
ATOM 1451 C C . LYS A 1 179 ? 2.550 -4.950 9.512 1.00 94.81 179 LYS A C 1
ATOM 1453 O O . LYS A 1 179 ? 3.776 -4.802 9.587 1.00 94.81 179 LYS A O 1
ATOM 1458 N N . LEU A 1 180 ? 1.680 -4.300 10.281 1.00 93.81 180 LEU A N 1
ATOM 1459 C CA . LEU A 1 180 ? 2.033 -3.398 11.377 1.00 93.81 180 LEU A CA 1
ATOM 1460 C C . LEU A 1 180 ? 1.803 -4.066 12.743 1.00 93.81 180 LEU A C 1
ATOM 1462 O O . LEU A 1 180 ? 1.286 -5.189 12.827 1.00 93.81 180 LEU A O 1
ATOM 1466 N N . ASP A 1 181 ? 2.265 -3.409 13.804 1.00 94.19 181 ASP A N 1
ATOM 1467 C CA . ASP A 1 181 ? 2.406 -4.030 15.122 1.00 94.19 181 ASP A CA 1
ATOM 1468 C C . ASP A 1 181 ? 1.235 -3.707 16.048 1.00 94.19 181 ASP A C 1
ATOM 1470 O O . ASP A 1 181 ? 0.692 -4.608 16.688 1.00 94.19 181 ASP A O 1
ATOM 1474 N N . ILE A 1 182 ? 0.825 -2.438 16.115 1.00 95.00 182 ILE A N 1
ATOM 1475 C CA . ILE A 1 182 ? -0.183 -1.974 17.074 1.00 95.00 182 ILE A CA 1
ATOM 1476 C C . ILE A 1 182 ? -0.966 -0.768 16.546 1.00 95.00 182 ILE A C 1
ATOM 1478 O O . ILE A 1 182 ? -0.426 0.060 15.816 1.00 95.00 182 ILE A O 1
ATOM 1482 N N . ASP A 1 183 ? -2.239 -0.659 16.925 1.00 95.88 183 ASP A N 1
ATOM 1483 C CA . ASP A 1 183 ? -3.066 0.520 16.655 1.00 95.88 183 ASP A CA 1
ATOM 1484 C C . ASP A 1 183 ? -2.828 1.647 17.679 1.00 95.88 183 ASP A C 1
ATOM 1486 O O . ASP A 1 183 ? -2.420 1.408 18.820 1.00 95.88 183 ASP A O 1
ATOM 1490 N N . LEU A 1 184 ? -3.086 2.897 17.284 1.00 96.62 184 LEU A N 1
ATOM 1491 C CA . LEU A 1 184 ? -2.843 4.082 18.109 1.00 96.62 184 LEU A CA 1
ATOM 1492 C C . LEU A 1 184 ? -3.609 4.015 19.432 1.00 96.62 184 LEU A C 1
ATOM 1494 O O . LEU A 1 184 ? -3.089 4.448 20.457 1.00 96.62 184 LEU A O 1
ATOM 1498 N N . ARG A 1 185 ? -4.821 3.449 19.444 1.00 95.50 185 ARG A N 1
ATOM 1499 C CA . ARG A 1 185 ? -5.612 3.311 20.675 1.00 95.50 185 ARG A CA 1
ATOM 1500 C C . ARG A 1 185 ? -4.868 2.467 21.706 1.00 95.50 185 ARG A C 1
ATOM 1502 O O . ARG A 1 185 ? -4.668 2.930 22.829 1.00 95.50 185 ARG A O 1
ATOM 1509 N N . LYS A 1 186 ? -4.434 1.264 21.327 1.00 96.00 186 LYS A N 1
ATOM 1510 C CA . LYS A 1 186 ? -3.678 0.369 22.214 1.00 96.00 186 LYS A CA 1
ATOM 1511 C C . LYS A 1 186 ? -2.310 0.944 22.561 1.00 96.00 186 LYS A C 1
ATOM 1513 O O . LYS A 1 186 ? -1.903 0.869 23.717 1.00 96.00 186 LYS A O 1
ATOM 1518 N N . TYR A 1 187 ? -1.627 1.570 21.601 1.00 96.44 187 TYR A N 1
ATOM 1519 C CA . TYR A 1 187 ? -0.339 2.216 21.850 1.00 96.44 187 TYR A CA 1
ATOM 1520 C C . TYR A 1 187 ? -0.450 3.301 22.929 1.00 96.44 187 TYR A C 1
ATOM 1522 O O . TYR A 1 187 ? 0.343 3.323 23.871 1.00 96.44 187 TYR A O 1
ATOM 1530 N N . LEU A 1 188 ? -1.464 4.169 22.841 1.00 95.62 188 LEU A N 1
ATOM 1531 C CA . LEU A 1 188 ? -1.713 5.205 23.843 1.00 95.62 188 LEU A CA 1
ATOM 1532 C C . LEU A 1 188 ? -2.080 4.608 25.204 1.00 95.62 188 LEU A C 1
ATOM 1534 O O . LEU A 1 188 ? -1.614 5.118 26.216 1.00 95.62 188 LEU A O 1
ATOM 1538 N N . GLN A 1 189 ? -2.867 3.528 25.248 1.00 95.31 189 GLN A N 1
ATOM 1539 C CA . GLN A 1 189 ? -3.208 2.837 26.499 1.00 95.31 189 GLN A CA 1
ATOM 1540 C C . GLN A 1 189 ? -1.973 2.245 27.191 1.00 95.31 189 GLN A C 1
ATOM 1542 O O . GLN A 1 189 ? -1.845 2.357 28.407 1.00 95.31 189 GLN A O 1
ATOM 1547 N N . GLN A 1 190 ? -1.055 1.652 26.427 1.00 95.25 190 GLN A N 1
ATOM 1548 C CA . GLN A 1 190 ? 0.160 1.033 26.962 1.00 95.25 190 GLN A CA 1
ATOM 1549 C C . GLN A 1 190 ? 1.206 2.062 27.415 1.00 95.25 190 GLN A C 1
ATOM 1551 O O . GLN A 1 190 ? 1.932 1.811 28.372 1.00 95.25 190 GLN A O 1
ATOM 1556 N N . ASN A 1 191 ? 1.273 3.225 26.756 1.00 93.62 191 ASN A N 1
ATOM 1557 C CA . ASN A 1 191 ? 2.361 4.193 26.938 1.00 93.62 191 ASN A CA 1
ATOM 1558 C C . ASN A 1 191 ? 1.912 5.531 27.553 1.00 93.62 191 ASN A C 1
ATOM 1560 O O . ASN A 1 191 ? 2.704 6.471 27.610 1.00 93.62 191 ASN A O 1
ATOM 1564 N N . HIS A 1 192 ? 0.662 5.653 28.020 1.00 86.88 192 HIS A N 1
ATOM 1565 C CA . HIS A 1 192 ? 0.062 6.938 28.413 1.00 86.88 192 HIS A CA 1
ATOM 1566 C C . HIS A 1 192 ? 0.944 7.775 29.356 1.00 86.88 192 HIS A C 1
ATOM 1568 O O . HIS A 1 192 ? 1.145 8.972 29.131 1.00 86.88 192 HIS A O 1
ATOM 1574 N N . ASN A 1 193 ? 1.512 7.120 30.372 1.00 89.75 193 ASN A N 1
ATOM 1575 C CA . ASN A 1 193 ? 2.326 7.752 31.414 1.00 89.75 193 ASN A CA 1
ATOM 1576 C C . ASN A 1 193 ? 3.795 7.966 31.009 1.00 89.75 193 ASN A C 1
ATOM 1578 O O . ASN A 1 193 ? 4.537 8.603 31.747 1.00 89.75 193 ASN A O 1
ATOM 1582 N N . GLN A 1 194 ? 4.221 7.420 29.868 1.00 93.69 194 GLN A N 1
ATOM 1583 C CA . GLN A 1 194 ? 5.607 7.459 29.391 1.00 93.69 194 GLN A CA 1
ATOM 1584 C C . GLN A 1 194 ? 5.787 8.413 28.201 1.00 93.69 194 GLN A C 1
ATOM 1586 O O . GLN A 1 194 ? 6.894 8.884 27.962 1.00 93.69 194 GLN A O 1
ATOM 1591 N N . LEU A 1 195 ? 4.705 8.737 27.482 1.00 94.81 195 LEU A N 1
ATOM 1592 C CA . LEU A 1 195 ? 4.761 9.589 26.295 1.00 94.81 195 LEU A CA 1
ATOM 1593 C C . LEU A 1 195 ? 5.094 11.041 26.630 1.00 94.81 195 LEU A C 1
ATOM 1595 O O . LEU A 1 195 ? 4.280 11.770 27.211 1.00 94.81 195 LEU A O 1
ATOM 1599 N N . THR A 1 196 ? 6.247 11.486 26.144 1.00 96.19 196 THR A N 1
ATOM 1600 C CA . THR A 1 196 ? 6.669 12.883 26.180 1.00 96.19 196 THR A CA 1
ATOM 1601 C C . THR A 1 196 ? 5.807 13.749 25.259 1.00 96.19 196 THR A C 1
ATOM 1603 O O . THR A 1 196 ? 5.221 13.285 24.278 1.00 96.19 196 THR A O 1
ATOM 1606 N N . TRP A 1 197 ? 5.769 15.059 25.516 1.00 95.56 197 TRP A N 1
ATOM 1607 C CA . TRP A 1 197 ? 5.108 16.011 24.615 1.00 95.56 197 TRP A CA 1
ATOM 1608 C C . TRP A 1 197 ? 5.670 15.975 23.194 1.00 95.56 197 TRP A C 1
ATOM 1610 O O . TRP A 1 197 ? 4.910 16.083 22.235 1.00 95.56 197 TRP A O 1
ATOM 1620 N N . LYS A 1 198 ? 6.984 15.773 23.054 1.00 96.75 198 LYS A N 1
ATOM 1621 C CA . LYS A 1 198 ? 7.640 15.659 21.750 1.00 96.75 198 LYS A CA 1
ATOM 1622 C C . LYS A 1 198 ? 7.091 14.475 20.953 1.00 96.75 198 LYS A C 1
ATOM 1624 O O . LYS A 1 198 ? 6.765 14.642 19.784 1.00 96.75 198 LYS A O 1
ATOM 1629 N N . GLU A 1 199 ? 6.954 13.307 21.576 1.00 95.19 199 GLU A N 1
ATOM 1630 C CA . GLU A 1 199 ? 6.397 12.120 20.914 1.00 95.19 199 GLU A CA 1
ATOM 1631 C C . GLU A 1 199 ? 4.931 12.327 20.547 1.00 95.19 199 GLU A C 1
ATOM 1633 O O . GLU A 1 199 ? 4.545 12.042 19.421 1.00 95.19 199 GLU A O 1
ATOM 1638 N N . ARG A 1 200 ? 4.126 12.908 21.445 1.00 95.31 200 ARG A N 1
ATOM 1639 C CA . ARG A 1 200 ? 2.718 13.232 21.155 1.00 95.31 200 ARG A CA 1
ATOM 1640 C C . ARG A 1 200 ? 2.585 14.147 19.937 1.00 95.31 200 ARG A C 1
ATOM 1642 O O . ARG A 1 200 ? 1.786 13.867 19.051 1.00 95.31 200 ARG A O 1
ATOM 1649 N N . ILE A 1 201 ? 3.398 15.202 19.868 1.00 97.00 201 ILE A N 1
ATOM 1650 C CA . ILE A 1 201 ? 3.436 16.113 18.716 1.00 97.00 201 ILE A CA 1
ATOM 1651 C C . ILE A 1 201 ? 3.867 15.360 17.456 1.00 97.00 201 ILE A C 1
ATOM 1653 O O . ILE A 1 201 ? 3.246 15.526 16.412 1.00 97.00 201 ILE A O 1
ATOM 1657 N N . GLN A 1 202 ? 4.882 14.498 17.546 1.00 96.44 202 GLN A N 1
ATOM 1658 C CA . GLN A 1 202 ? 5.357 13.719 16.405 1.00 96.44 202 GLN A CA 1
ATOM 1659 C C . GLN A 1 202 ? 4.282 12.771 15.851 1.00 96.44 202 GLN A C 1
ATOM 1661 O O . GLN A 1 202 ? 4.132 12.664 14.636 1.00 96.44 202 GLN A O 1
ATOM 1666 N N . ILE A 1 203 ? 3.511 12.119 16.726 1.00 96.38 203 ILE A N 1
ATOM 1667 C CA . ILE A 1 203 ? 2.365 11.284 16.340 1.00 96.38 203 ILE A CA 1
ATOM 1668 C C . ILE A 1 203 ? 1.333 12.128 15.587 1.00 96.38 203 ILE A C 1
ATOM 1670 O O . ILE A 1 203 ? 0.902 11.744 14.502 1.00 96.38 203 ILE A O 1
ATOM 1674 N N . THR A 1 204 ? 0.979 13.297 16.127 1.00 97.06 204 THR A N 1
ATOM 1675 C CA . THR A 1 204 ? 0.044 14.227 15.483 1.00 97.06 204 THR A CA 1
ATOM 1676 C C . THR A 1 204 ? 0.540 14.672 14.108 1.00 97.06 204 THR A C 1
ATOM 1678 O O . THR A 1 204 ? -0.240 14.673 13.160 1.00 97.06 204 THR A O 1
ATOM 1681 N N . VAL A 1 205 ? 1.831 14.994 13.971 1.00 97.44 205 VAL A N 1
ATOM 1682 C CA . VAL A 1 205 ? 2.441 15.365 12.684 1.00 97.44 205 VAL A CA 1
ATOM 1683 C C . VAL A 1 205 ? 2.284 14.239 11.662 1.00 97.44 205 VAL A C 1
ATOM 1685 O O . VAL A 1 205 ? 1.797 14.503 10.568 1.00 97.44 205 VAL A O 1
ATOM 1688 N N . TYR A 1 206 ? 2.584 12.987 12.024 1.00 97.06 206 TYR A N 1
ATOM 1689 C CA . TYR A 1 206 ? 2.418 11.854 11.103 1.00 97.06 206 TYR A CA 1
ATOM 1690 C C . TYR A 1 206 ? 0.969 11.667 10.641 1.00 97.06 206 TYR A C 1
ATOM 1692 O O . TYR A 1 206 ? 0.727 11.380 9.470 1.00 97.06 206 TYR A O 1
ATOM 1700 N N . ILE A 1 207 ? -0.005 11.856 11.535 1.00 96.88 207 ILE A N 1
ATOM 1701 C CA . ILE A 1 207 ? -1.430 11.758 11.186 1.00 96.88 207 ILE A CA 1
ATOM 1702 C C . ILE A 1 207 ? -1.828 12.890 10.228 1.00 96.88 207 ILE A C 1
ATOM 1704 O O . ILE A 1 207 ? -2.516 12.640 9.240 1.00 96.88 207 ILE A O 1
ATOM 1708 N N . ILE A 1 208 ? -1.378 14.122 10.485 1.00 96.94 208 ILE A N 1
ATOM 1709 C CA . ILE A 1 208 ? -1.658 15.282 9.625 1.00 96.94 208 ILE A CA 1
ATOM 1710 C C . ILE A 1 208 ? -1.037 15.098 8.235 1.00 96.94 208 ILE A C 1
ATOM 1712 O O . ILE A 1 208 ? -1.698 15.363 7.233 1.00 96.94 208 ILE A O 1
ATOM 1716 N N . GLU A 1 209 ? 0.206 14.622 8.153 1.00 95.88 209 GLU A N 1
ATOM 1717 C CA . GLU A 1 209 ? 0.886 14.343 6.882 1.00 95.88 209 GLU A CA 1
ATOM 1718 C C . GLU A 1 209 ? 0.162 13.255 6.076 1.00 95.88 209 GLU A C 1
ATOM 1720 O O . GLU A 1 209 ? -0.046 13.408 4.868 1.00 95.88 209 GLU A O 1
ATOM 1725 N N . ALA A 1 210 ? -0.292 12.190 6.745 1.00 95.75 210 ALA A N 1
ATOM 1726 C CA . ALA A 1 210 ? -1.079 11.129 6.127 1.00 95.75 210 ALA A CA 1
ATOM 1727 C C . ALA A 1 210 ? -2.424 11.645 5.583 1.00 95.75 210 ALA A C 1
ATOM 1729 O O . ALA A 1 210 ? -2.777 11.362 4.438 1.00 95.75 210 ALA A O 1
ATOM 1730 N N . LEU A 1 211 ? -3.152 12.455 6.360 1.00 95.94 211 LEU A N 1
ATOM 1731 C CA . LEU A 1 211 ? -4.413 13.062 5.915 1.00 95.94 211 LEU A CA 1
ATOM 1732 C C . LEU A 1 211 ? -4.215 14.041 4.760 1.00 95.94 211 LEU A C 1
ATOM 1734 O O . LEU A 1 211 ? -4.961 13.997 3.787 1.00 95.94 211 LEU A O 1
ATOM 1738 N N . SER A 1 212 ? -3.185 14.884 4.838 1.00 95.62 212 SER A N 1
ATOM 1739 C CA . SER A 1 212 ? -2.807 15.794 3.754 1.00 95.62 212 SER A CA 1
ATOM 1740 C C . SER A 1 212 ? -2.546 15.025 2.456 1.00 95.62 212 SER A C 1
ATOM 1742 O O . SER A 1 212 ? -3.023 15.413 1.394 1.00 95.62 212 SER A O 1
ATOM 1744 N N . SER A 1 213 ? -1.868 13.879 2.547 1.00 93.94 213 SER A N 1
ATOM 1745 C CA . SER A 1 213 ? -1.609 12.998 1.405 1.00 93.94 213 SER A CA 1
ATOM 1746 C C . SER A 1 213 ? -2.892 12.423 0.795 1.00 93.94 213 SER A C 1
ATOM 1748 O O . SER A 1 213 ? -3.042 12.444 -0.423 1.00 93.94 213 SER A O 1
ATOM 1750 N N . ILE A 1 214 ? -3.847 11.976 1.620 1.00 94.38 214 ILE A N 1
ATOM 1751 C CA . ILE A 1 214 ? -5.165 11.508 1.150 1.00 94.38 214 ILE A CA 1
ATOM 1752 C C . ILE A 1 214 ? -5.922 12.645 0.447 1.00 94.38 214 ILE A C 1
ATOM 1754 O O . ILE A 1 214 ? -6.430 12.463 -0.659 1.00 94.38 214 ILE A O 1
ATOM 1758 N N . HIS A 1 215 ? -5.951 13.834 1.050 1.00 94.00 215 HIS A N 1
ATOM 1759 C CA . HIS A 1 215 ? -6.659 14.989 0.495 1.00 94.00 215 HIS A CA 1
ATOM 1760 C C . HIS A 1 215 ? -6.020 15.504 -0.804 1.00 94.00 215 HIS A C 1
ATOM 1762 O O . HIS A 1 215 ? -6.737 15.939 -1.701 1.00 94.00 215 HIS A O 1
ATOM 1768 N N . ASN A 1 216 ? -4.695 15.399 -0.957 1.00 92.56 216 ASN A N 1
ATOM 1769 C CA . ASN A 1 216 ? -3.995 15.736 -2.204 1.00 92.56 216 ASN A CA 1
ATOM 1770 C C . ASN A 1 216 ? -4.386 14.825 -3.381 1.00 92.56 216 ASN A C 1
ATOM 1772 O O . ASN A 1 216 ? -4.231 15.223 -4.534 1.00 92.56 216 ASN A O 1
ATOM 1776 N N . GLU A 1 217 ? -4.915 13.628 -3.110 1.00 91.62 217 GLU A N 1
ATOM 1777 C CA . GLU A 1 217 ? -5.514 12.752 -4.126 1.00 91.62 217 GLU A CA 1
ATOM 1778 C C . GLU A 1 217 ? -7.016 13.031 -4.339 1.00 91.62 217 GLU A C 1
ATOM 1780 O O . GLU A 1 217 ? -7.707 12.227 -4.962 1.00 91.62 217 GLU A O 1
ATOM 1785 N N . ASN A 1 218 ? -7.535 14.163 -3.840 1.00 91.44 218 ASN A N 1
ATOM 1786 C CA . ASN A 1 218 ? -8.956 14.539 -3.852 1.00 91.44 218 ASN A CA 1
ATOM 1787 C C . ASN A 1 218 ? -9.875 13.490 -3.202 1.00 91.44 218 ASN A C 1
ATOM 1789 O O . ASN A 1 218 ? -11.032 13.325 -3.600 1.00 91.44 218 ASN A O 1
ATOM 1793 N N . ALA A 1 219 ? -9.359 12.778 -2.200 1.00 90.94 219 ALA A N 1
ATOM 1794 C CA . ALA A 1 219 ? -10.085 11.749 -1.477 1.00 90.94 219 ALA A CA 1
ATOM 1795 C C . ALA A 1 219 ? -10.332 12.157 -0.018 1.00 90.94 219 ALA A C 1
ATOM 1797 O O . ALA A 1 219 ? -9.598 12.966 0.546 1.00 90.94 219 ALA A O 1
ATOM 1798 N N . ILE A 1 220 ? -11.356 11.576 0.606 1.00 89.50 220 ILE A N 1
ATOM 1799 C CA . ILE A 1 220 ? -11.662 11.733 2.034 1.00 89.50 220 ILE A CA 1
ATOM 1800 C C . ILE A 1 220 ? -11.697 10.344 2.667 1.00 89.50 220 ILE A C 1
ATOM 1802 O O . ILE A 1 220 ? -12.403 9.471 2.172 1.00 89.50 220 ILE A O 1
ATOM 1806 N N . HIS A 1 221 ? -10.979 10.150 3.779 1.00 90.62 221 HIS A N 1
ATOM 1807 C CA . HIS A 1 221 ? -10.882 8.853 4.467 1.00 90.62 221 HIS A CA 1
ATOM 1808 C C . HIS A 1 221 ? -12.229 8.336 5.001 1.00 90.62 221 HIS A C 1
ATOM 1810 O O . HIS A 1 221 ? -12.506 7.142 4.933 1.00 90.62 221 HIS A O 1
ATOM 1816 N N . ARG A 1 222 ? -13.054 9.240 5.552 1.00 87.19 222 ARG A N 1
ATOM 1817 C CA . ARG A 1 222 ? -14.424 9.018 6.075 1.00 87.19 222 ARG A CA 1
ATOM 1818 C C . ARG A 1 222 ? -14.575 8.097 7.292 1.00 87.19 222 ARG A C 1
ATOM 1820 O O . ARG A 1 222 ? -15.574 8.208 7.986 1.00 87.19 222 ARG A O 1
ATOM 1827 N N . ASP A 1 223 ? -13.584 7.271 7.612 1.00 87.75 223 ASP A N 1
ATOM 1828 C CA . ASP A 1 223 ? -13.582 6.455 8.840 1.00 87.75 223 ASP A CA 1
ATOM 1829 C C . ASP A 1 223 ? -12.280 6.582 9.647 1.00 87.75 223 ASP A C 1
ATOM 1831 O O . ASP A 1 223 ? -11.620 5.611 10.019 1.00 87.75 223 ASP A O 1
ATOM 1835 N N . LEU A 1 224 ? -11.819 7.821 9.840 1.00 92.56 224 LEU A N 1
ATOM 1836 C CA . LEU A 1 224 ? -10.591 8.062 10.589 1.00 92.56 224 LEU A CA 1
ATOM 1837 C C . LEU A 1 224 ? -10.847 7.920 12.092 1.00 92.56 224 LEU A C 1
ATOM 1839 O O . LEU A 1 224 ? -11.566 8.713 12.694 1.00 92.56 224 LEU A O 1
ATOM 1843 N N . HIS A 1 225 ? -10.158 6.975 12.723 1.00 92.50 225 HIS A N 1
ATOM 1844 C CA . HIS A 1 225 ? -10.129 6.844 14.175 1.00 92.50 225 HIS A CA 1
ATOM 1845 C C . HIS A 1 225 ? -8.839 6.173 14.652 1.00 92.50 225 HIS A C 1
ATOM 1847 O O . HIS A 1 225 ? -8.105 5.571 13.874 1.00 92.50 225 HIS A O 1
ATOM 1853 N N . SER A 1 226 ? -8.581 6.182 15.962 1.00 94.31 226 SER A N 1
ATOM 1854 C CA . SER A 1 226 ? -7.351 5.619 16.549 1.00 94.31 226 SER A CA 1
ATOM 1855 C C . SER A 1 226 ? -7.135 4.120 16.291 1.00 94.31 226 SER A C 1
ATOM 1857 O O . SER A 1 226 ? -6.007 3.654 16.371 1.00 94.31 226 SER A O 1
ATOM 1859 N N . GLY A 1 227 ? -8.188 3.366 15.957 1.00 92.75 227 GLY A N 1
ATOM 1860 C CA . GLY A 1 227 ? -8.074 1.971 15.498 1.00 92.75 227 GLY A CA 1
ATOM 1861 C C . GLY A 1 227 ? -7.539 1.796 14.067 1.00 92.75 227 GLY A C 1
ATOM 1862 O O . GLY A 1 227 ? -6.986 0.746 13.772 1.00 92.75 227 GLY A O 1
ATOM 1863 N N . ASN A 1 228 ? -7.645 2.826 13.217 1.00 93.88 228 ASN A N 1
ATOM 1864 C CA . ASN A 1 228 ? -7.212 2.808 11.813 1.00 93.88 228 ASN A CA 1
ATOM 1865 C C . ASN A 1 228 ? -5.862 3.518 11.630 1.00 93.88 228 ASN A C 1
ATOM 1867 O O . ASN A 1 228 ? -5.381 3.671 10.512 1.00 93.88 228 ASN A O 1
ATOM 1871 N N . ILE A 1 229 ? -5.230 3.941 12.726 1.00 96.81 229 ILE A N 1
ATOM 1872 C CA . ILE A 1 229 ? -3.896 4.536 12.740 1.00 96.81 229 ILE A CA 1
ATOM 1873 C C . ILE A 1 229 ? -2.963 3.496 13.351 1.00 96.81 229 ILE A C 1
ATOM 1875 O O . ILE A 1 229 ? -3.107 3.151 14.522 1.00 96.81 229 ILE A O 1
ATOM 1879 N N . LEU A 1 230 ? -2.033 2.976 12.562 1.00 96.56 230 LEU A N 1
ATOM 1880 C CA . LEU A 1 230 ? -1.228 1.805 12.904 1.00 96.56 230 LEU A CA 1
ATOM 1881 C C . LEU A 1 230 ? 0.260 2.163 12.993 1.00 96.56 230 LEU A C 1
ATOM 1883 O O . LEU A 1 230 ? 0.735 3.041 12.276 1.00 96.56 230 LEU A O 1
ATOM 1887 N N . PHE A 1 231 ? 0.999 1.475 13.862 1.00 95.50 231 PHE A N 1
ATOM 1888 C CA . PHE A 1 231 ? 2.408 1.735 14.162 1.00 95.50 231 PHE A CA 1
ATOM 1889 C C . PHE A 1 231 ? 3.314 0.537 13.868 1.00 95.50 231 PHE A C 1
ATOM 1891 O O . PHE A 1 231 ? 2.933 -0.613 14.093 1.00 95.50 231 PHE A O 1
ATOM 1898 N N . LYS A 1 232 ? 4.541 0.838 13.426 1.00 91.38 232 LYS A N 1
ATOM 1899 C CA . LYS A 1 232 ? 5.691 -0.088 13.383 1.00 91.38 232 LYS A CA 1
ATOM 1900 C C . LYS A 1 232 ? 6.997 0.658 13.654 1.00 91.38 232 LYS A C 1
ATOM 1902 O O . LYS A 1 232 ? 7.661 0.436 14.655 1.00 91.38 232 LYS A O 1
ATOM 1907 N N . THR A 1 233 ? 7.333 1.605 12.780 1.00 91.19 233 THR A N 1
ATOM 1908 C CA . THR A 1 233 ? 8.447 2.559 12.969 1.00 91.19 233 THR A CA 1
ATOM 1909 C C . THR A 1 233 ? 7.952 3.999 13.061 1.00 91.19 233 THR A C 1
ATOM 1911 O O . THR A 1 233 ? 8.517 4.821 13.775 1.00 91.19 233 THR A O 1
ATOM 1914 N N . ARG A 1 234 ? 6.857 4.289 12.361 1.00 93.94 234 ARG A N 1
ATOM 1915 C CA . ARG A 1 234 ? 6.070 5.518 12.431 1.00 93.94 234 ARG A CA 1
ATOM 1916 C C . ARG A 1 234 ? 4.589 5.166 12.366 1.00 93.94 234 ARG A C 1
ATOM 1918 O O . ARG A 1 234 ? 4.244 4.033 12.023 1.00 93.94 234 ARG A O 1
ATOM 1925 N N . PHE A 1 235 ? 3.739 6.132 12.692 1.00 96.56 235 PHE A N 1
ATOM 1926 C CA . PHE A 1 235 ? 2.301 5.976 12.520 1.00 96.56 235 PHE A CA 1
ATOM 1927 C C . PHE A 1 235 ? 1.904 6.184 11.061 1.00 96.56 235 PHE A C 1
ATOM 1929 O O . PHE A 1 235 ? 2.434 7.064 10.382 1.00 96.56 235 PHE A O 1
ATOM 1936 N N . SER A 1 236 ? 0.969 5.365 10.597 1.00 96.19 236 SER A N 1
ATOM 1937 C CA . SER A 1 236 ? 0.417 5.416 9.248 1.00 96.19 236 SER A CA 1
ATOM 1938 C C . SER A 1 236 ? -1.085 5.166 9.286 1.00 96.19 236 SER A C 1
ATOM 1940 O O . SER A 1 236 ? -1.575 4.432 10.146 1.00 96.19 236 SER A O 1
ATOM 1942 N N . ILE A 1 237 ? -1.819 5.778 8.360 1.00 96.06 237 ILE A N 1
ATOM 1943 C CA . ILE A 1 237 ? -3.266 5.571 8.237 1.00 96.06 237 ILE A CA 1
ATOM 1944 C C . ILE A 1 237 ? -3.532 4.307 7.417 1.00 96.06 237 ILE A C 1
ATOM 1946 O O . ILE A 1 237 ? -2.896 4.070 6.391 1.00 96.06 237 ILE A O 1
ATOM 1950 N N . SER A 1 238 ? -4.462 3.488 7.887 1.00 92.69 238 SER A N 1
ATOM 1951 C CA . SER A 1 238 ? -4.925 2.244 7.271 1.00 92.69 238 SER A CA 1
ATOM 1952 C C . SER A 1 238 ? -6.428 2.306 7.007 1.00 92.69 238 SER A C 1
ATOM 1954 O O . SER A 1 238 ? -7.075 3.243 7.446 1.00 92.69 238 SER A O 1
ATOM 1956 N N . ASP A 1 239 ? -6.961 1.272 6.358 1.00 86.25 239 ASP A N 1
ATOM 1957 C CA . ASP A 1 239 ? -8.392 1.088 6.099 1.00 86.25 239 ASP A CA 1
ATOM 1958 C C . ASP A 1 239 ? -9.054 2.200 5.267 1.00 86.25 239 ASP A C 1
ATOM 1960 O O . ASP A 1 239 ? -9.720 3.101 5.766 1.00 86.25 239 ASP A O 1
ATOM 1964 N N . LEU A 1 240 ? -8.897 2.095 3.947 1.00 85.31 240 LEU A N 1
ATOM 1965 C CA . LEU A 1 240 ? -9.488 3.010 2.975 1.00 85.31 240 LEU A CA 1
ATOM 1966 C C . LEU A 1 240 ? -10.816 2.480 2.409 1.00 85.31 240 LEU A C 1
ATOM 1968 O O . LEU A 1 240 ? -11.225 2.919 1.335 1.00 85.31 240 LEU A O 1
ATOM 1972 N N . GLY A 1 241 ? -11.501 1.569 3.111 1.00 81.44 241 GLY A N 1
ATOM 1973 C CA . GLY A 1 241 ? -12.759 0.965 2.643 1.00 81.44 241 GLY A CA 1
ATOM 1974 C C . GLY A 1 241 ? -13.895 1.963 2.417 1.00 81.44 241 GLY A C 1
ATOM 1975 O O . GLY A 1 241 ? -14.733 1.772 1.541 1.00 81.44 241 GLY A O 1
ATOM 1976 N N . PHE A 1 242 ? -13.880 3.082 3.144 1.00 77.75 242 PHE A N 1
ATOM 1977 C CA . PHE A 1 242 ? -14.827 4.186 2.956 1.00 77.75 242 PHE A CA 1
ATOM 1978 C C . PHE A 1 242 ? -14.227 5.374 2.202 1.00 77.75 242 PHE A C 1
ATOM 1980 O O . PHE A 1 242 ? -14.904 6.388 2.026 1.00 77.75 242 PHE A O 1
ATOM 1987 N N . CYS A 1 243 ? -12.975 5.263 1.753 1.00 80.38 243 CYS A N 1
ATOM 1988 C CA . CYS A 1 243 ? -12.282 6.340 1.069 1.00 80.38 243 CYS A CA 1
ATOM 1989 C C . CYS A 1 243 ? -12.932 6.610 -0.290 1.00 80.38 243 CYS A C 1
ATOM 1991 O O . CYS A 1 243 ? -13.129 5.696 -1.092 1.00 80.38 243 CYS A O 1
ATOM 1993 N N . GLY A 1 244 ? -13.260 7.870 -0.563 1.00 78.94 244 GLY A N 1
ATOM 1994 C CA . GLY A 1 244 ? -13.904 8.245 -1.817 1.00 78.94 244 GLY A CA 1
ATOM 1995 C C . GLY A 1 244 ? -13.714 9.713 -2.188 1.00 78.94 244 GLY A C 1
ATOM 1996 O O . GLY A 1 244 ? -13.151 10.471 -1.396 1.00 78.94 244 GLY A O 1
ATOM 1997 N N . PRO A 1 245 ? -14.179 10.117 -3.386 1.00 78.25 245 PRO A N 1
ATOM 1998 C CA . PRO A 1 245 ? -14.001 11.472 -3.903 1.00 78.25 245 PRO A CA 1
ATOM 1999 C C . PRO A 1 245 ? -14.611 12.535 -2.990 1.00 78.25 245 PRO A C 1
ATOM 2001 O O . PRO A 1 245 ? -15.722 12.356 -2.483 1.00 78.25 245 PRO A O 1
ATOM 2004 N N . ALA A 1 246 ? -13.897 13.647 -2.819 1.00 77.25 246 ALA A N 1
ATOM 2005 C CA . ALA A 1 246 ? -14.316 14.746 -1.952 1.00 77.25 246 ALA A CA 1
ATOM 2006 C C . ALA A 1 246 ? -15.573 15.488 -2.439 1.00 77.25 246 ALA A C 1
ATOM 2008 O O . ALA A 1 246 ? -16.288 16.075 -1.636 1.00 77.25 246 ALA A O 1
ATOM 2009 N N . ASP A 1 247 ? -15.855 15.445 -3.740 1.00 74.56 247 ASP A N 1
ATOM 2010 C CA . ASP A 1 247 ? -16.964 16.142 -4.399 1.00 74.56 247 ASP A CA 1
ATOM 2011 C C . ASP A 1 247 ? -18.263 15.324 -4.463 1.00 74.56 247 ASP A C 1
ATOM 2013 O O . ASP A 1 247 ? -19.303 15.838 -4.879 1.00 74.56 247 ASP A O 1
ATOM 2017 N N . LYS A 1 248 ? -18.226 14.042 -4.075 1.00 68.50 248 LYS A N 1
ATOM 2018 C CA . LYS A 1 248 ? -19.400 13.166 -4.109 1.00 68.50 248 LYS A CA 1
ATOM 2019 C C . LYS A 1 248 ? -20.124 13.173 -2.761 1.00 68.50 248 LYS A C 1
ATOM 2021 O O . LYS A 1 248 ? -19.601 12.553 -1.825 1.00 68.50 248 LYS A O 1
ATOM 2026 N N . PRO A 1 249 ? -21.335 13.764 -2.675 1.00 64.19 249 PRO A N 1
ATOM 2027 C CA . PRO A 1 249 ? -22.136 13.714 -1.461 1.00 64.19 249 PRO A CA 1
ATOM 2028 C C . PRO A 1 249 ? -22.504 12.268 -1.125 1.00 64.19 249 PRO A C 1
ATOM 2030 O O . PRO A 1 249 ? -22.829 11.453 -1.999 1.00 64.19 249 PRO A O 1
ATOM 2033 N N . LEU A 1 250 ? -22.427 11.940 0.161 1.00 60.62 250 LEU A N 1
ATOM 2034 C CA . LEU A 1 250 ? -22.777 10.624 0.668 1.00 60.62 250 LEU A CA 1
ATOM 2035 C C . LEU A 1 250 ? -24.296 10.501 0.779 1.00 60.62 250 LEU A C 1
ATOM 2037 O O . LEU A 1 250 ? -24.968 11.330 1.381 1.00 60.62 250 LEU A O 1
ATOM 2041 N N . LYS A 1 251 ? -24.854 9.417 0.238 1.00 57.72 251 LYS A N 1
ATOM 2042 C CA . LYS A 1 251 ? -26.280 9.096 0.421 1.00 57.72 251 LYS A CA 1
ATOM 2043 C C . LYS A 1 251 ? -26.582 8.467 1.788 1.00 57.72 251 LYS A C 1
ATOM 2045 O O . LYS A 1 251 ? -27.737 8.159 2.065 1.00 57.72 251 LYS A O 1
ATOM 2050 N N . SER A 1 252 ? -25.569 8.235 2.621 1.00 63.84 252 SER A N 1
ATOM 2051 C CA . SER A 1 252 ? -25.698 7.502 3.881 1.00 63.84 252 SER A CA 1
ATOM 2052 C C . SER A 1 252 ? -24.602 7.879 4.874 1.00 63.84 252 SER A C 1
ATOM 2054 O O . SER A 1 252 ? -23.463 8.135 4.487 1.00 63.84 252 SER A O 1
ATOM 2056 N N . ILE A 1 253 ? -24.965 7.870 6.157 1.00 66.69 253 ILE A N 1
ATOM 2057 C CA . ILE A 1 253 ? -24.066 8.106 7.289 1.00 66.69 253 ILE A CA 1
ATOM 2058 C C . ILE A 1 253 ? -23.124 6.899 7.413 1.00 66.69 253 ILE A C 1
ATOM 2060 O O . ILE A 1 253 ? -23.578 5.788 7.685 1.00 66.69 253 ILE A O 1
ATOM 2064 N N . TYR A 1 254 ? -21.826 7.120 7.203 1.00 69.38 254 TYR A N 1
ATOM 2065 C CA . TYR A 1 254 ? -20.765 6.122 7.366 1.00 69.38 254 TYR A CA 1
ATOM 2066 C C . TYR A 1 254 ? -19.691 6.627 8.330 1.00 69.38 254 TYR A C 1
ATOM 2068 O O . TYR A 1 254 ? -19.552 7.830 8.543 1.00 69.38 254 TYR A O 1
ATOM 2076 N N . GLY A 1 255 ? -18.924 5.688 8.881 1.00 68.88 255 GLY A N 1
ATOM 2077 C CA . GLY A 1 255 ? -17.844 5.950 9.825 1.00 68.88 255 GLY A CA 1
ATOM 2078 C C . GLY A 1 255 ? -18.203 5.596 11.267 1.00 68.88 255 GLY A C 1
ATOM 2079 O O . GLY A 1 255 ? -19.337 5.253 11.609 1.00 68.88 255 GLY A O 1
ATOM 2080 N N . ASN A 1 256 ? -17.202 5.647 12.135 1.00 76.00 256 ASN A N 1
ATOM 2081 C CA . ASN A 1 256 ? -17.359 5.352 13.551 1.00 76.00 256 ASN A CA 1
ATOM 2082 C C . ASN A 1 256 ? -18.088 6.498 14.277 1.00 76.00 256 ASN A C 1
ATOM 2084 O O . ASN A 1 256 ? -17.538 7.588 14.407 1.00 76.00 256 ASN A O 1
ATOM 2088 N N . LEU A 1 257 ? -19.309 6.243 14.773 1.00 81.81 257 LEU A N 1
ATOM 2089 C CA . LEU A 1 257 ? -20.251 7.246 15.309 1.00 81.81 257 LEU A CA 1
ATOM 2090 C C . LEU A 1 257 ? -19.635 8.349 16.202 1.00 81.81 257 LEU A C 1
ATOM 2092 O O . LEU A 1 257 ? -19.970 9.512 15.990 1.00 81.81 257 LEU A O 1
ATOM 2096 N N . PRO A 1 258 ? -18.720 8.064 17.154 1.00 86.12 258 PRO A N 1
ATOM 2097 C CA . PRO A 1 258 ? -18.096 9.094 17.992 1.00 86.12 258 PRO A CA 1
ATOM 2098 C C . PRO A 1 258 ? -17.189 10.082 17.240 1.00 86.12 258 PRO A C 1
ATOM 2100 O O . PRO A 1 258 ? -16.772 11.078 17.822 1.00 86.12 258 PRO A O 1
ATOM 2103 N N . TYR A 1 259 ? -16.841 9.787 15.987 1.00 84.06 259 TYR A N 1
ATOM 2104 C CA . TYR A 1 259 ? -15.952 10.574 15.128 1.00 84.06 259 TYR A CA 1
ATOM 2105 C C . TYR A 1 259 ? -16.699 11.274 13.985 1.00 84.06 259 TYR A C 1
ATOM 2107 O O . TYR A 1 259 ? -16.078 12.007 13.218 1.00 84.06 259 TYR A O 1
ATOM 2115 N N . ILE A 1 260 ? -18.012 11.056 13.852 1.00 84.12 260 ILE A N 1
ATOM 2116 C CA . ILE A 1 260 ? -18.815 11.667 12.791 1.00 84.12 260 ILE A CA 1
ATOM 2117 C C . ILE A 1 260 ? -19.101 13.127 13.152 1.00 84.12 260 ILE A C 1
ATOM 2119 O O . ILE A 1 260 ? -19.552 13.430 14.259 1.00 84.12 260 ILE A O 1
ATOM 2123 N N . ALA A 1 261 ? -18.850 14.033 12.207 1.00 85.50 261 ALA A N 1
ATOM 2124 C CA . ALA A 1 261 ? -19.118 15.452 12.391 1.00 85.50 261 ALA A CA 1
ATOM 2125 C C . ALA A 1 261 ? -20.639 15.722 12.501 1.00 85.50 261 ALA A C 1
ATOM 2127 O O . ALA A 1 261 ? -21.427 15.063 11.812 1.00 85.50 261 ALA A O 1
ATOM 2128 N N . PRO A 1 262 ? -21.091 16.669 13.347 1.00 86.12 262 PRO A N 1
ATOM 2129 C CA . PRO A 1 262 ? -22.517 16.919 13.571 1.00 86.12 262 PRO A CA 1
ATOM 2130 C C . PRO A 1 262 ? -23.318 17.196 12.292 1.00 86.12 262 PRO A C 1
ATOM 2132 O O . PRO A 1 262 ? -24.448 16.729 12.174 1.00 86.12 262 PRO A O 1
ATOM 2135 N N . GLU A 1 263 ? -22.740 17.920 11.332 1.00 83.94 263 GLU A N 1
ATOM 2136 C CA . GLU A 1 263 ? -23.327 18.255 10.031 1.00 83.94 263 GLU A CA 1
ATOM 2137 C C . GLU A 1 263 ? -23.656 17.020 9.179 1.00 83.94 263 GLU A C 1
ATOM 2139 O O . GLU A 1 263 ? -24.695 17.001 8.517 1.00 83.94 263 GLU A O 1
ATOM 2144 N N . VAL A 1 264 ? -22.844 15.961 9.272 1.00 82.06 264 VAL A N 1
ATOM 2145 C CA . VAL A 1 264 ? -23.071 14.684 8.579 1.00 82.06 264 VAL A CA 1
ATOM 2146 C C . VAL A 1 264 ? -24.241 13.937 9.218 1.00 82.06 264 VAL A C 1
ATOM 2148 O O . VAL A 1 264 ? -25.094 13.396 8.517 1.00 82.06 264 VAL A O 1
ATOM 2151 N N . ILE A 1 265 ? -24.341 13.959 10.554 1.00 80.12 265 ILE A N 1
ATOM 2152 C CA . ILE A 1 265 ? -25.440 13.313 11.297 1.00 80.12 265 ILE A CA 1
ATOM 2153 C C . ILE A 1 265 ? -26.792 13.938 10.929 1.00 80.12 265 ILE A C 1
ATOM 2155 O O . ILE A 1 265 ? -27.792 13.230 10.816 1.00 80.12 265 ILE A O 1
ATOM 2159 N N . VAL A 1 266 ? -26.829 15.258 10.727 1.00 81.94 266 VAL A N 1
ATOM 2160 C CA . VAL A 1 266 ? -28.056 15.985 10.360 1.00 81.94 266 VAL A CA 1
ATOM 2161 C C . VAL A 1 266 ? -28.293 16.078 8.846 1.00 81.94 266 VAL A C 1
ATOM 2163 O O . VAL A 1 266 ? -29.251 16.733 8.437 1.00 81.94 266 VAL A O 1
ATOM 2166 N N . GLY A 1 267 ? -27.447 15.444 8.023 1.00 71.25 267 GLY A N 1
ATOM 2167 C CA . GLY A 1 267 ? -27.591 15.392 6.565 1.00 71.25 267 GLY A CA 1
ATOM 2168 C C . GLY A 1 267 ? -27.449 16.747 5.864 1.00 71.25 267 GLY A C 1
ATOM 2169 O O . GLY A 1 267 ? -28.171 17.009 4.905 1.00 71.25 267 GLY A O 1
ATOM 2170 N N . LYS A 1 268 ? -26.575 17.628 6.367 1.00 66.25 268 LYS A N 1
ATOM 2171 C CA . LYS A 1 268 ? -26.348 18.991 5.841 1.00 66.25 268 LYS A CA 1
ATOM 2172 C C . LYS A 1 268 ? -25.025 19.141 5.071 1.00 66.25 268 LYS A C 1
ATOM 2174 O O . LYS A 1 268 ? -24.475 20.240 5.044 1.00 66.25 268 LYS A O 1
ATOM 2179 N N . GLU A 1 269 ? -24.522 18.050 4.500 1.00 62.06 269 GLU A N 1
ATOM 2180 C CA . GLU A 1 269 ? -23.277 18.007 3.712 1.00 62.06 269 GLU A CA 1
ATOM 2181 C C . GLU A 1 269 ? -23.497 18.397 2.241 1.00 62.06 269 GLU A C 1
ATOM 2183 O O . GLU A 1 269 ? -24.527 17.975 1.662 1.00 62.06 269 GLU A O 1
#